Protein AF-A0A7T2S3U9-F1 (afdb_monomer_lite)

pLDDT: mean 82.14, std 13.58, range [36.53, 95.56]

Sequence (201 aa):
MISNLTKARVLRSVIAGCTLAQAGRAEKLSTERARTALNRICELLHLPNDLAAIHAEPDLYLESLVHFEGLPQFELRTPLVAKLKQVLGLRSSRQLTPAMLAQVSASQLINQGVSIIALTDLQEWLLKHDLSLRHSPPITDIDFREARKAIALLDAFDFDTESLEWQMNHLARKRSQARERPAAAASVVASVSAINTAAAP

Foldseek 3Di:
DDALVLLLQLLVCLLVVDDLCRSQVVSVHHSVVSLVSLVVNCVVLVHDSDSVRCNVCVVSSVVSSVVVVVQLLSRDDPVLLVLCCVLVVNPDSSPDDLVVQQAAAPVSCVVSPQDPVSQVVNQVSSVVVVGGRDDDDQDDPVSLVVLVVVLVVCVVVVHDCPVVVVVSVVVVVVVVVVVVPPPPVVVVVVVVVVVPPPDDD

Secondary structure (DSSP, 8-state):
---HHHHHHHHHHHHTT--HHHHHHHTT--HHHHHHHHHHHHHHHT----HHHHHHSHHHHHHHHHHHHT-GGGSS-HHHHHHHHHHTT-S-GGG--HHHHTTS-HHHHHHTT--HHHHHHHHHHHHTTT--PPP----SHHHHHHHHHHHHHHHHTT---HHHHHHHHHHHHHHHHHHHTTSHHHHHHHHHHTSTTS---

Radius of gyration: 28.01 Å; chains: 1; bounding box: 51×48×98 Å

Structure (mmCIF, N/CA/C/O backbone):
data_AF-A0A7T2S3U9-F1
#
_entry.id   AF-A0A7T2S3U9-F1
#
loop_
_atom_site.group_PDB
_atom_site.id
_atom_site.type_symbol
_atom_site.label_atom_id
_atom_site.label_alt_id
_atom_site.label_comp_id
_atom_site.label_asym_id
_atom_site.label_entity_id
_atom_site.label_seq_id
_atom_site.pdbx_PDB_ins_code
_atom_site.Cartn_x
_atom_site.Cartn_y
_atom_site.Cartn_z
_atom_site.occupancy
_atom_site.B_iso_or_equiv
_atom_site.auth_seq_id
_atom_site.auth_comp_id
_atom_site.auth_asym_id
_atom_site.auth_atom_id
_atom_site.pdbx_PDB_model_num
ATOM 1 N N . MET A 1 1 ? 4.685 5.285 13.093 1.00 60.78 1 MET A N 1
ATOM 2 C CA . MET A 1 1 ? 3.283 5.582 12.708 1.00 60.78 1 MET A CA 1
ATOM 3 C C . MET A 1 1 ? 2.515 4.272 12.623 1.00 60.78 1 MET A C 1
ATOM 5 O O . MET A 1 1 ? 3.104 3.296 12.192 1.00 60.78 1 MET A O 1
ATOM 9 N N . ILE A 1 2 ? 1.255 4.248 13.062 1.00 69.88 2 ILE A N 1
ATOM 10 C CA . ILE A 1 2 ? 0.396 3.049 13.096 1.00 69.88 2 ILE A CA 1
ATOM 11 C C . ILE A 1 2 ? -0.389 2.961 11.771 1.00 69.88 2 ILE A C 1
ATOM 13 O O . ILE A 1 2 ? -0.822 4.007 11.274 1.00 69.88 2 ILE A O 1
ATOM 17 N N . SER A 1 3 ? -0.541 1.764 11.191 1.00 73.62 3 SER A N 1
ATOM 18 C CA . SER A 1 3 ? -1.264 1.549 9.921 1.00 73.62 3 SER A CA 1
ATOM 19 C C . SER A 1 3 ? -2.761 1.860 10.060 1.00 73.62 3 SER A C 1
ATOM 21 O O . SER A 1 3 ? -3.296 1.840 11.168 1.00 73.62 3 SER A O 1
ATOM 23 N N . ASN A 1 4 ? -3.457 2.160 8.956 1.00 81.12 4 ASN A N 1
ATOM 24 C CA . ASN A 1 4 ? -4.904 2.414 9.008 1.00 81.12 4 ASN A CA 1
ATOM 25 C C . ASN A 1 4 ? -5.690 1.162 9.413 1.00 81.12 4 ASN A C 1
ATOM 27 O O . ASN A 1 4 ? -6.625 1.280 10.196 1.00 81.12 4 ASN A O 1
ATOM 31 N N . LEU A 1 5 ? -5.243 -0.022 8.981 1.00 80.44 5 LEU A N 1
ATOM 32 C CA . LEU A 1 5 ? -5.809 -1.308 9.399 1.00 80.44 5 LEU A CA 1
ATOM 33 C C . LEU A 1 5 ? -5.732 -1.502 10.916 1.00 80.44 5 LEU A C 1
ATOM 35 O O . LEU A 1 5 ? -6.722 -1.858 11.543 1.00 80.44 5 LEU A O 1
ATOM 39 N N . THR A 1 6 ? -4.590 -1.203 11.539 1.00 83.69 6 THR A N 1
ATOM 40 C CA . THR A 1 6 ? -4.475 -1.289 13.000 1.00 83.69 6 THR A CA 1
ATOM 41 C C . THR A 1 6 ? -5.390 -0.274 13.698 1.00 83.69 6 THR A C 1
ATOM 43 O O . THR A 1 6 ? -5.977 -0.598 14.724 1.00 83.69 6 THR A O 1
ATOM 46 N N . LYS A 1 7 ? -5.590 0.932 13.142 1.00 88.75 7 LYS A N 1
ATOM 47 C CA . LYS A 1 7 ? -6.567 1.889 13.702 1.00 88.75 7 LYS A CA 1
ATOM 48 C C . LYS A 1 7 ? -8.009 1.374 13.583 1.00 88.75 7 LYS A C 1
ATOM 50 O O . LYS A 1 7 ? -8.766 1.489 14.541 1.00 88.75 7 LYS A O 1
ATOM 55 N N . ALA A 1 8 ? -8.366 0.776 12.445 1.00 87.12 8 ALA A N 1
ATOM 56 C CA . ALA A 1 8 ? -9.673 0.163 12.217 1.00 87.12 8 ALA A CA 1
ATOM 57 C C . ALA A 1 8 ? -9.939 -1.002 13.190 1.00 87.12 8 ALA A C 1
ATOM 59 O O . ALA A 1 8 ? -11.018 -1.089 13.772 1.00 87.12 8 ALA A O 1
ATOM 60 N N . ARG A 1 9 ? -8.928 -1.840 13.462 1.00 89.19 9 ARG A N 1
ATOM 61 C CA . ARG A 1 9 ? -9.008 -2.917 14.468 1.00 89.19 9 ARG A CA 1
ATOM 62 C C . ARG A 1 9 ? -9.202 -2.400 15.893 1.00 89.19 9 ARG A C 1
ATOM 64 O O . ARG A 1 9 ? -9.986 -2.979 16.647 1.00 89.19 9 ARG A O 1
ATOM 71 N N . VAL A 1 10 ? -8.547 -1.291 16.252 1.00 90.44 10 VAL A N 1
ATOM 72 C CA . VAL A 1 10 ? -8.789 -0.616 17.539 1.00 90.44 10 VAL A CA 1
ATOM 73 C C . VAL A 1 10 ? -10.248 -0.163 17.637 1.00 90.44 10 VAL A C 1
ATOM 75 O O . VAL A 1 10 ? -10.889 -0.460 18.641 1.00 90.44 10 VAL A O 1
ATOM 78 N N . LEU A 1 11 ? -10.798 0.481 16.600 1.00 90.75 11 LEU A N 1
ATOM 79 C CA . LEU A 1 11 ? -12.204 0.904 16.593 1.00 90.75 11 LEU A CA 1
ATOM 80 C C . LEU A 1 11 ? -13.168 -0.292 16.680 1.00 90.75 11 LEU A C 1
ATOM 82 O O . LEU A 1 11 ? -14.062 -0.266 17.518 1.00 90.75 11 LEU A O 1
ATOM 86 N N . ARG A 1 12 ? -12.943 -1.379 15.926 1.00 91.94 12 ARG A N 1
ATOM 87 C CA . ARG A 1 12 ? -13.740 -2.620 16.046 1.00 91.94 12 ARG A CA 1
ATOM 88 C C . ARG A 1 12 ? -13.750 -3.187 17.462 1.00 91.94 12 ARG A C 1
ATOM 90 O O . ARG A 1 12 ? -14.793 -3.606 17.948 1.00 91.94 12 ARG A O 1
ATOM 97 N N . SER A 1 13 ? -12.595 -3.188 18.124 1.00 90.81 13 SER A N 1
ATOM 98 C CA . SER A 1 13 ? -12.485 -3.683 19.499 1.00 90.81 13 SER A CA 1
ATOM 99 C C . SER A 1 13 ? -13.292 -2.813 20.466 1.00 90.81 13 SER A C 1
ATOM 101 O O . SER A 1 13 ? -13.972 -3.337 21.343 1.00 90.81 13 SER A O 1
ATOM 103 N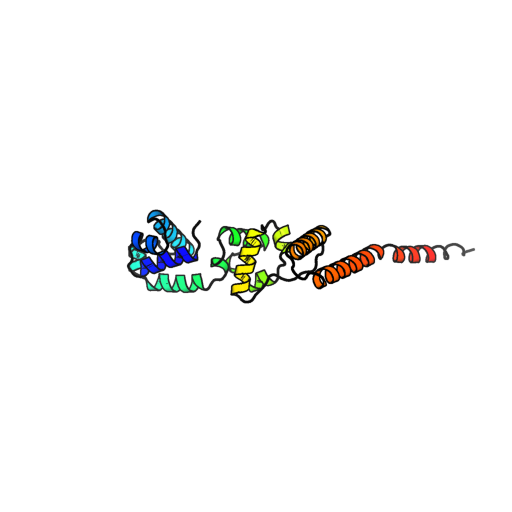 N . VAL A 1 14 ? -13.248 -1.489 20.289 1.00 90.75 14 VAL A N 1
ATOM 104 C CA . VAL A 1 14 ? -14.031 -0.541 21.097 1.00 90.75 14 VAL A CA 1
ATOM 105 C C . VAL A 1 14 ? -15.534 -0.708 20.857 1.00 90.75 14 VAL A C 1
ATOM 107 O O . VAL A 1 14 ? -16.286 -0.739 21.828 1.00 90.75 14 VAL A O 1
ATOM 110 N N . ILE A 1 15 ? -15.963 -0.884 19.602 1.00 90.12 15 ILE A N 1
ATOM 111 C CA . ILE A 1 15 ? -17.359 -1.182 19.236 1.00 90.12 15 ILE A CA 1
ATOM 112 C C . ILE A 1 15 ? -17.836 -2.477 19.907 1.00 90.12 15 ILE A C 1
ATOM 114 O O . ILE A 1 15 ? -18.934 -2.522 20.447 1.00 90.12 15 ILE A O 1
ATOM 118 N N . ALA A 1 16 ? -16.984 -3.505 19.958 1.00 87.88 16 ALA A N 1
ATOM 119 C CA . ALA A 1 16 ? -17.268 -4.771 20.639 1.00 87.88 16 ALA A CA 1
ATOM 120 C C . ALA A 1 16 ? -17.297 -4.670 22.184 1.00 87.88 16 ALA A C 1
ATOM 122 O O . ALA A 1 16 ? -17.334 -5.690 22.869 1.00 87.88 16 ALA A O 1
ATOM 123 N N . GLY A 1 17 ? -17.242 -3.458 22.746 1.00 86.31 17 GLY A N 1
ATOM 124 C CA . GLY A 1 17 ? -17.326 -3.204 24.184 1.00 86.31 17 GLY A CA 1
ATOM 125 C C . GLY A 1 17 ? -15.985 -3.252 24.924 1.00 86.31 17 GLY A C 1
ATOM 126 O O . GLY A 1 17 ? -15.963 -3.150 26.150 1.00 86.31 17 GLY A O 1
ATOM 127 N N . CYS A 1 18 ? -14.850 -3.384 24.225 1.00 88.12 18 CYS A N 1
ATOM 128 C CA . CYS A 1 18 ? -13.544 -3.349 24.885 1.00 88.12 18 CYS A CA 1
ATOM 129 C C . CYS A 1 18 ? -13.164 -1.921 25.299 1.00 88.12 18 CYS A C 1
ATOM 131 O O . CYS A 1 18 ? -13.369 -0.948 24.572 1.00 88.12 18 CYS A O 1
ATOM 133 N N . THR A 1 19 ? -12.486 -1.794 26.438 1.00 90.31 19 THR A N 1
ATOM 134 C CA . THR A 1 19 ? -11.838 -0.533 26.828 1.00 90.31 19 THR A CA 1
ATOM 135 C C . THR A 1 19 ? -10.673 -0.194 25.892 1.00 90.31 19 THR A C 1
ATOM 137 O O . THR A 1 19 ? -10.039 -1.079 25.314 1.00 90.31 19 THR A O 1
ATOM 140 N N . LEU A 1 20 ? -10.293 1.087 25.811 1.00 90.69 20 LEU A N 1
ATOM 141 C CA . LEU A 1 20 ? -9.119 1.531 25.039 1.00 90.69 20 LEU A CA 1
ATOM 142 C C . LEU A 1 20 ? -7.823 0.804 25.432 1.00 90.69 20 LEU A C 1
ATOM 144 O O . LEU A 1 20 ? -6.977 0.541 24.580 1.00 90.69 20 LEU A O 1
ATOM 148 N N . ALA A 1 21 ? -7.664 0.460 26.712 1.00 89.50 21 ALA A N 1
ATOM 149 C CA . ALA A 1 21 ? -6.508 -0.294 27.186 1.00 89.50 21 ALA A CA 1
ATOM 150 C C . ALA A 1 21 ? -6.512 -1.739 26.656 1.00 89.50 21 ALA A C 1
ATOM 152 O O . ALA A 1 21 ? -5.466 -2.242 26.250 1.00 89.50 21 ALA A O 1
ATOM 153 N N . GLN A 1 22 ? -7.674 -2.400 26.627 1.00 89.69 22 GLN A N 1
ATOM 154 C CA . GLN A 1 22 ? -7.821 -3.750 26.070 1.00 89.69 22 GLN A CA 1
ATOM 155 C C . GLN A 1 22 ? -7.628 -3.753 24.550 1.00 89.69 22 GLN A C 1
ATOM 157 O O . GLN A 1 22 ? -6.835 -4.546 24.045 1.00 89.69 22 GLN A O 1
ATOM 162 N N . ALA A 1 23 ? -8.262 -2.813 23.842 1.00 89.50 23 ALA A N 1
ATOM 163 C CA . ALA A 1 23 ? -8.090 -2.631 22.401 1.00 89.50 23 ALA A CA 1
ATOM 164 C C . ALA A 1 23 ? -6.623 -2.336 22.034 1.00 89.50 23 ALA A C 1
ATOM 166 O O . ALA A 1 23 ? -6.088 -2.883 21.074 1.00 89.50 23 ALA A O 1
ATOM 167 N N . GLY A 1 24 ? -5.937 -1.517 22.840 1.00 88.75 24 GLY A N 1
ATOM 168 C CA . GLY A 1 24 ? -4.509 -1.253 22.683 1.00 88.75 24 GLY A CA 1
ATOM 169 C C . GLY A 1 24 ? -3.655 -2.507 22.857 1.00 88.75 24 GLY A C 1
ATOM 170 O O . GLY A 1 24 ? -2.820 -2.795 22.004 1.00 88.75 24 GLY A O 1
ATOM 171 N N . ARG A 1 25 ? -3.891 -3.296 23.914 1.00 89.94 25 ARG A N 1
ATOM 172 C CA . ARG A 1 25 ? -3.148 -4.546 24.154 1.00 89.94 25 ARG A CA 1
ATOM 173 C C . ARG A 1 25 ? -3.309 -5.553 23.017 1.00 89.94 25 ARG A C 1
ATOM 175 O O . ARG A 1 25 ? -2.309 -6.161 22.641 1.00 89.94 25 ARG A O 1
AT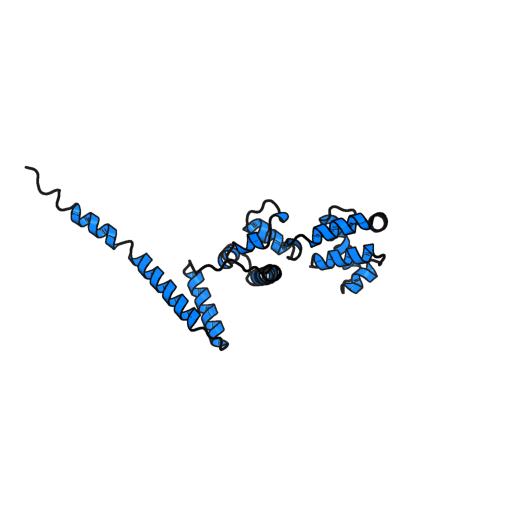OM 182 N N . ALA A 1 26 ? -4.514 -5.695 22.461 1.00 88.00 26 ALA A N 1
ATOM 183 C CA . ALA A 1 26 ? -4.781 -6.597 21.337 1.00 88.00 26 ALA A CA 1
ATOM 184 C C . ALA A 1 26 ? -3.878 -6.294 20.124 1.00 88.00 26 ALA A C 1
ATOM 186 O O . ALA A 1 26 ? -3.361 -7.207 19.487 1.00 88.00 26 ALA A O 1
ATOM 187 N N . GLU A 1 27 ? -3.592 -5.014 19.879 1.00 88.31 27 GLU A N 1
ATOM 188 C CA . GLU A 1 27 ? -2.734 -4.551 18.780 1.00 88.31 27 GLU A CA 1
ATOM 189 C C . GLU A 1 27 ? -1.289 -4.222 19.214 1.00 88.31 27 GLU A C 1
ATOM 191 O O . GLU A 1 27 ? -0.540 -3.592 18.466 1.00 88.31 27 GLU A O 1
ATOM 196 N N . LYS A 1 28 ? -0.861 -4.636 20.419 1.00 89.88 28 LYS A N 1
ATOM 197 C CA . LYS A 1 28 ? 0.475 -4.344 20.990 1.00 89.88 28 LYS A CA 1
ATOM 198 C C . LYS A 1 28 ? 0.790 -2.837 21.081 1.00 89.88 28 LYS A C 1
ATOM 200 O O . LYS A 1 28 ? 1.923 -2.397 20.873 1.00 89.88 28 LYS A O 1
ATOM 205 N N . LEU A 1 29 ? -0.216 -2.030 21.404 1.00 89.44 29 LEU A N 1
ATOM 206 C CA . LEU A 1 29 ? -0.140 -0.579 21.573 1.00 89.44 29 LEU A CA 1
ATOM 207 C C . LEU A 1 29 ? -0.321 -0.176 23.044 1.00 89.44 29 LEU A C 1
ATOM 209 O O . LEU A 1 29 ? -1.047 -0.817 23.802 1.00 89.44 29 LEU A O 1
ATOM 213 N N . SER A 1 30 ? 0.294 0.943 23.439 1.00 91.25 30 SER A N 1
ATOM 214 C CA . SER A 1 30 ? -0.042 1.610 24.702 1.00 91.25 30 SER A CA 1
ATOM 215 C C . SER A 1 30 ? -1.436 2.244 24.632 1.00 91.25 30 SER A C 1
ATOM 217 O O . SER A 1 30 ? -1.920 2.571 23.546 1.00 91.25 30 SER A O 1
ATOM 219 N N . THR A 1 31 ? -2.064 2.482 25.785 1.00 91.06 31 THR A N 1
ATOM 220 C CA . THR A 1 31 ? -3.397 3.105 25.873 1.00 91.06 31 THR A CA 1
ATOM 221 C C . THR A 1 31 ? -3.462 4.457 25.153 1.00 91.06 31 THR A C 1
ATOM 223 O O . THR A 1 31 ? -4.393 4.704 24.392 1.00 91.06 31 THR A O 1
ATOM 226 N N . GLU A 1 32 ? -2.435 5.301 25.296 1.00 90.00 32 GLU A N 1
ATOM 227 C CA . GLU A 1 32 ? -2.349 6.595 24.596 1.00 90.00 32 GLU A CA 1
ATOM 228 C C . GLU A 1 32 ? -2.254 6.443 23.073 1.00 90.00 32 GLU A C 1
ATOM 230 O O . GLU A 1 32 ? -2.867 7.192 22.304 1.00 90.00 32 GLU A O 1
ATOM 235 N N . ARG A 1 33 ? -1.519 5.426 22.606 1.00 88.75 33 ARG A N 1
ATOM 236 C CA . ARG A 1 33 ? -1.440 5.111 21.176 1.00 88.75 33 ARG A CA 1
ATOM 237 C C . ARG A 1 33 ? -2.763 4.580 20.641 1.00 88.75 33 ARG A C 1
ATOM 239 O O . ARG A 1 33 ? -3.121 4.939 19.522 1.00 88.75 33 ARG A O 1
ATOM 246 N N . ALA A 1 34 ? -3.485 3.780 21.422 1.00 90.12 34 ALA A N 1
ATOM 247 C CA . ALA A 1 34 ? -4.818 3.303 21.068 1.00 90.12 34 ALA A CA 1
ATOM 248 C C . ALA A 1 34 ? -5.826 4.460 20.991 1.00 90.12 34 ALA A C 1
ATOM 250 O O . ALA A 1 34 ? -6.546 4.568 20.004 1.00 90.12 34 ALA A O 1
ATOM 251 N N . ARG A 1 35 ? -5.805 5.395 21.952 1.00 91.44 35 ARG A N 1
ATOM 252 C CA . ARG A 1 35 ? -6.617 6.625 21.913 1.00 91.44 35 ARG A CA 1
ATOM 253 C C . ARG A 1 35 ? -6.312 7.467 20.673 1.00 91.44 35 ARG A C 1
ATOM 255 O O . ARG A 1 35 ? -7.216 7.866 19.950 1.00 91.44 35 ARG A O 1
ATOM 262 N N . THR A 1 36 ? -5.031 7.683 20.379 1.00 90.56 36 THR A N 1
ATOM 263 C CA . THR A 1 36 ? -4.611 8.409 19.169 1.00 90.56 36 THR A CA 1
ATOM 264 C C . THR A 1 36 ? -5.063 7.693 17.891 1.00 90.56 36 THR A C 1
ATOM 266 O O . THR A 1 36 ? -5.424 8.341 16.910 1.00 90.56 36 THR A O 1
ATOM 269 N N . ALA A 1 37 ? -5.023 6.357 17.875 1.00 88.44 37 ALA A N 1
ATOM 270 C CA . ALA A 1 37 ? -5.496 5.557 16.753 1.00 88.44 37 ALA A CA 1
ATOM 271 C C . ALA A 1 37 ? -7.011 5.704 16.552 1.00 88.44 37 ALA A C 1
ATOM 273 O O . ALA A 1 37 ? -7.420 5.936 15.415 1.00 88.44 37 ALA A O 1
ATOM 274 N N . LEU A 1 38 ? -7.793 5.649 17.639 1.00 91.88 38 LEU A N 1
ATOM 275 C CA . LEU A 1 38 ? -9.245 5.847 17.642 1.00 91.88 38 LEU A CA 1
ATOM 276 C C . LEU A 1 38 ? -9.622 7.231 17.096 1.00 91.88 38 LEU A C 1
ATOM 278 O O . LEU A 1 38 ? -10.372 7.327 16.131 1.00 91.88 38 LEU A O 1
ATOM 282 N N . ASN A 1 39 ? -9.031 8.298 17.641 1.00 90.50 39 ASN A N 1
ATOM 283 C CA . ASN A 1 39 ? -9.333 9.663 17.202 1.00 90.50 39 ASN A CA 1
ATOM 284 C C . ASN A 1 39 ? -9.075 9.838 15.705 1.00 90.50 39 ASN A C 1
ATOM 286 O O . ASN A 1 39 ? -9.923 10.347 14.981 1.00 90.50 39 ASN A O 1
ATOM 290 N N . ARG A 1 40 ? -7.935 9.336 15.222 1.00 87.94 40 ARG A N 1
ATOM 291 C CA . ARG A 1 40 ? -7.563 9.451 13.809 1.00 87.94 40 ARG A CA 1
ATOM 292 C C . ARG A 1 40 ? -8.460 8.648 12.877 1.00 87.94 40 ARG A C 1
ATOM 294 O O . ARG A 1 40 ? -8.637 9.070 11.741 1.00 87.94 40 ARG A O 1
ATOM 301 N N . ILE A 1 41 ? -8.952 7.473 13.283 1.00 88.00 41 ILE A N 1
ATOM 302 C CA . ILE A 1 41 ? -9.869 6.711 12.423 1.00 88.00 41 ILE A CA 1
ATOM 303 C C . ILE A 1 41 ? -11.259 7.342 12.417 1.00 88.00 41 ILE A C 1
ATOM 305 O O . ILE A 1 41 ? -11.818 7.494 11.341 1.00 88.00 41 ILE A O 1
ATOM 309 N N . CYS A 1 42 ? -11.763 7.825 13.554 1.00 89.31 42 CYS A N 1
ATOM 310 C CA . CYS A 1 42 ? -13.022 8.570 13.596 1.00 89.31 42 CYS A CA 1
ATOM 311 C C . CYS A 1 42 ? -12.955 9.857 12.753 1.00 89.31 42 CYS A C 1
ATOM 313 O O . CYS A 1 42 ? -13.853 10.106 11.957 1.00 89.31 42 CYS A O 1
ATOM 315 N N . GLU A 1 43 ? -11.852 10.612 12.818 1.00 87.88 43 GLU A N 1
ATOM 316 C CA . GLU A 1 43 ? -11.610 11.767 11.937 1.00 87.88 43 GLU A CA 1
ATOM 317 C C . GLU A 1 43 ? -11.638 11.384 10.448 1.00 87.88 43 GLU A C 1
ATOM 319 O O . GLU A 1 43 ? -12.235 12.091 9.638 1.00 87.88 43 GLU A O 1
ATOM 324 N N . LEU A 1 44 ? -11.015 10.257 10.082 1.00 83.25 44 LEU A N 1
ATOM 325 C CA . LEU A 1 44 ? -10.998 9.754 8.703 1.00 83.25 44 LEU A CA 1
ATOM 326 C C . LEU A 1 44 ? -12.377 9.297 8.215 1.00 83.25 44 LEU A C 1
ATOM 328 O O . LEU A 1 44 ? -12.670 9.428 7.027 1.00 83.25 44 LEU A O 1
ATOM 332 N N . LEU A 1 45 ? -13.196 8.752 9.114 1.00 85.44 45 LEU A N 1
ATOM 333 C CA . LEU A 1 45 ? -14.573 8.342 8.841 1.00 85.44 45 LEU A CA 1
ATOM 334 C C . LEU A 1 45 ? -15.559 9.520 8.905 1.00 85.44 45 LEU A C 1
ATOM 336 O O . LEU A 1 45 ? -16.719 9.345 8.555 1.00 85.44 45 LEU A O 1
ATOM 340 N N . HIS A 1 46 ? -15.103 10.711 9.311 1.00 86.06 46 HIS A N 1
ATOM 341 C CA . HIS A 1 46 ? -15.945 11.874 9.608 1.00 86.06 46 HIS A CA 1
ATOM 342 C C . HIS A 1 46 ? -17.007 11.599 10.686 1.00 86.06 46 HIS A C 1
ATOM 344 O O . HIS A 1 46 ? -18.124 12.107 10.612 1.00 86.06 46 HIS A O 1
ATOM 350 N N . LEU A 1 47 ? -16.639 10.816 11.703 1.00 90.00 47 LEU A N 1
ATOM 351 C CA . LEU A 1 47 ? -17.504 10.422 12.813 1.00 90.00 47 LEU A CA 1
ATOM 352 C C . LEU A 1 47 ? -17.005 10.975 14.156 1.00 90.00 47 LEU A C 1
ATOM 354 O O . LEU A 1 47 ? -15.804 11.224 14.314 1.00 90.00 47 LEU A O 1
ATOM 358 N N . PRO A 1 48 ? -17.893 11.131 15.156 1.00 89.19 48 PRO A N 1
ATOM 359 C CA . PRO A 1 48 ? -17.493 11.468 16.518 1.00 89.19 48 PRO A CA 1
ATOM 360 C C . PRO A 1 48 ? -16.508 10.439 17.092 1.00 89.19 48 PRO A C 1
ATOM 362 O O . PRO A 1 48 ? -16.615 9.238 16.838 1.00 89.19 48 PRO A O 1
ATOM 365 N N . ASN A 1 49 ? -15.544 10.901 17.888 1.00 87.88 49 ASN A N 1
ATOM 366 C CA . ASN A 1 49 ? -14.542 10.051 18.547 1.00 87.88 49 ASN A CA 1
ATOM 367 C C . ASN A 1 49 ? -14.869 9.747 20.022 1.00 87.88 49 ASN A C 1
ATOM 369 O O . ASN A 1 49 ? -14.041 9.174 20.731 1.00 87.88 49 ASN A O 1
ATOM 373 N N . ASP A 1 50 ? -16.066 10.125 20.474 1.00 87.81 50 ASP A N 1
ATOM 374 C CA . ASP A 1 50 ? -16.540 9.885 21.832 1.00 87.81 50 ASP A CA 1
ATOM 375 C C . ASP A 1 50 ? -16.982 8.424 22.018 1.00 87.81 50 ASP A C 1
ATOM 377 O O . ASP A 1 50 ? -17.671 7.855 21.171 1.00 87.81 50 ASP A O 1
ATOM 381 N N . LEU A 1 51 ? -16.586 7.810 23.137 1.00 85.31 51 LEU A N 1
ATOM 382 C CA . LEU A 1 51 ? -16.899 6.406 23.422 1.00 85.31 51 LEU A CA 1
ATOM 383 C C . LEU A 1 51 ? -18.402 6.168 23.609 1.00 85.31 51 LEU A C 1
ATOM 385 O O . LEU A 1 51 ? -18.901 5.137 23.168 1.00 85.31 51 LEU A O 1
ATOM 389 N N . ALA A 1 52 ? -19.124 7.112 24.218 1.00 85.19 52 ALA A N 1
ATOM 390 C CA . ALA A 1 52 ? -20.568 7.012 24.380 1.00 85.19 52 ALA A CA 1
ATOM 391 C C . ALA A 1 52 ? -21.278 7.092 23.024 1.00 85.19 52 ALA A C 1
ATOM 393 O O . ALA A 1 52 ? -22.214 6.334 22.795 1.00 85.19 52 ALA A O 1
ATOM 394 N N . ALA A 1 53 ? -20.800 7.935 22.103 1.00 85.19 53 ALA A N 1
ATOM 395 C CA . ALA A 1 53 ? -21.332 7.994 20.739 1.00 85.19 53 ALA A CA 1
ATOM 396 C C . ALA A 1 53 ? -21.084 6.688 19.961 1.00 85.19 53 ALA A C 1
ATOM 398 O O . ALA A 1 53 ? -21.995 6.168 19.321 1.00 85.19 53 ALA A O 1
ATOM 399 N N . ILE A 1 54 ? -19.880 6.114 20.076 1.00 87.25 54 ILE A N 1
ATOM 400 C CA . ILE A 1 54 ? -19.529 4.832 19.439 1.00 87.25 54 ILE A CA 1
ATOM 401 C C . ILE A 1 54 ? -20.405 3.686 19.966 1.00 87.25 54 ILE A C 1
ATOM 403 O O . ILE A 1 54 ? -20.801 2.810 19.201 1.00 87.25 54 ILE A O 1
ATOM 407 N N . HIS A 1 55 ? -20.699 3.672 21.269 1.00 85.44 55 HIS A N 1
ATOM 408 C CA . HIS A 1 55 ? -21.538 2.642 21.889 1.00 85.44 55 HIS A CA 1
ATOM 409 C C . HIS A 1 55 ? -23.037 2.869 21.687 1.00 85.44 55 HIS A C 1
ATOM 411 O O . HIS A 1 55 ? -23.793 1.903 21.752 1.00 85.44 55 HIS A O 1
ATOM 417 N N . ALA A 1 56 ? -23.468 4.107 21.436 1.00 88.19 56 ALA A N 1
ATOM 418 C CA . ALA A 1 56 ? -24.861 4.427 21.143 1.00 88.19 56 ALA A CA 1
ATOM 419 C C . ALA A 1 56 ? -25.285 3.956 19.744 1.00 88.19 56 ALA A C 1
ATOM 421 O O . ALA A 1 56 ? -26.389 3.440 19.590 1.00 88.19 56 ALA A O 1
ATOM 422 N N . GLU A 1 57 ? -24.413 4.096 18.741 1.00 88.69 57 GLU A N 1
ATOM 423 C CA . GLU A 1 57 ? -24.713 3.741 17.344 1.00 88.69 57 GLU A CA 1
ATOM 424 C C . GLU A 1 57 ? -23.613 2.863 16.714 1.00 88.69 57 GLU A C 1
ATOM 426 O O . GLU A 1 57 ? -22.984 3.259 15.732 1.00 88.69 57 GLU A O 1
ATOM 431 N N . PRO A 1 58 ? -23.350 1.652 17.240 1.00 88.31 58 PRO A N 1
ATOM 432 C CA . PRO A 1 58 ? -22.240 0.811 16.783 1.00 88.31 58 PRO A CA 1
ATOM 433 C C . PRO A 1 58 ? -22.337 0.423 15.298 1.00 88.31 58 PRO A C 1
ATOM 435 O O . PRO A 1 58 ? -21.311 0.347 14.616 1.00 88.31 58 PRO A O 1
ATOM 438 N N . ASP A 1 59 ? -23.552 0.229 14.780 1.00 88.25 59 ASP A N 1
ATOM 439 C CA . ASP A 1 59 ? -23.796 -0.190 13.395 1.00 88.25 59 ASP A CA 1
ATOM 440 C C . ASP A 1 59 ? -23.317 0.856 12.381 1.00 88.25 59 ASP A C 1
ATOM 442 O O . ASP A 1 59 ? -22.669 0.510 11.394 1.00 88.25 59 ASP A O 1
ATOM 446 N N . LEU A 1 60 ? -23.516 2.145 12.668 1.00 89.81 60 LEU A N 1
ATOM 447 C CA . LEU A 1 60 ? -23.077 3.244 11.806 1.00 89.81 60 LEU A CA 1
ATOM 448 C C . LEU A 1 60 ? -21.547 3.282 11.657 1.00 89.81 60 LEU A C 1
ATOM 450 O O . LEU A 1 60 ? -21.013 3.515 10.565 1.00 89.81 60 LEU A O 1
ATOM 454 N N . TYR A 1 61 ? -20.820 2.999 12.741 1.00 89.31 61 TYR A N 1
ATOM 455 C CA . TYR A 1 61 ? -19.363 2.885 12.703 1.00 89.31 61 TYR A CA 1
ATOM 456 C C . TYR A 1 61 ? -18.916 1.616 11.971 1.00 89.31 61 TYR A C 1
ATOM 458 O O . TYR A 1 61 ? -17.913 1.661 11.256 1.00 89.31 61 TYR A O 1
ATOM 466 N N . LEU A 1 62 ? -19.638 0.500 12.115 1.00 88.00 62 LEU A N 1
ATOM 467 C CA . LEU A 1 62 ? -19.336 -0.747 11.408 1.00 88.00 62 LEU A CA 1
ATOM 468 C C . LEU A 1 62 ? -19.555 -0.617 9.900 1.00 88.00 62 LEU A C 1
ATOM 470 O O . LEU A 1 62 ? -18.663 -0.988 9.142 1.00 88.00 62 LEU A O 1
ATOM 474 N N . GLU A 1 63 ? -20.674 -0.048 9.454 1.00 87.88 63 GLU A N 1
ATOM 475 C CA . GLU A 1 63 ? -20.939 0.211 8.034 1.00 87.88 63 GLU A CA 1
ATOM 476 C C . GLU A 1 63 ? -19.879 1.139 7.435 1.00 87.88 63 GLU A C 1
ATOM 478 O O . GLU A 1 63 ? -19.300 0.848 6.383 1.00 87.88 63 GLU A O 1
ATOM 483 N N . SER A 1 64 ? -19.549 2.217 8.154 1.00 85.56 64 SER A N 1
ATOM 484 C CA . SER A 1 64 ? -18.493 3.146 7.751 1.00 85.56 64 SER A CA 1
ATOM 485 C C . SER A 1 64 ? -17.132 2.454 7.671 1.00 85.56 64 SER A C 1
ATOM 487 O O . SER A 1 64 ? -16.371 2.703 6.737 1.00 85.56 64 SER A O 1
ATOM 489 N N . LEU A 1 65 ? -16.828 1.548 8.607 1.00 85.56 65 LEU A N 1
ATOM 490 C CA . LEU A 1 65 ? -15.607 0.745 8.593 1.00 85.56 65 LEU A CA 1
ATOM 491 C C . LEU A 1 65 ? -15.570 -0.254 7.439 1.00 85.56 65 LEU A C 1
ATOM 493 O O . LEU A 1 65 ? -14.522 -0.401 6.821 1.00 85.56 65 LEU A O 1
ATOM 497 N N . VAL A 1 66 ? -16.677 -0.929 7.127 1.00 85.25 66 VAL A N 1
ATOM 498 C CA . VAL A 1 66 ? -16.758 -1.860 5.990 1.00 85.25 66 VAL A CA 1
ATOM 499 C C . VAL A 1 66 ? -16.519 -1.110 4.683 1.00 85.25 66 VAL A C 1
ATOM 501 O O . VAL A 1 66 ? -15.701 -1.536 3.867 1.00 85.25 66 VAL A O 1
ATOM 504 N N . HIS A 1 67 ? -17.155 0.051 4.509 1.00 80.69 67 HIS A N 1
ATOM 505 C CA . HIS A 1 67 ? -16.903 0.909 3.355 1.00 80.69 67 HIS A CA 1
ATOM 506 C C . HIS A 1 67 ? -15.446 1.396 3.309 1.00 80.69 67 HIS A C 1
ATOM 508 O O . HIS A 1 67 ? -14.823 1.418 2.249 1.00 80.69 67 HIS A O 1
ATOM 514 N N . PHE A 1 68 ? -14.881 1.759 4.461 1.00 78.31 68 PHE A N 1
ATOM 515 C CA . PHE A 1 68 ? -13.508 2.241 4.586 1.00 78.31 68 PHE A CA 1
ATOM 516 C C . PHE A 1 68 ? -12.456 1.163 4.298 1.00 78.31 68 PHE A C 1
ATOM 518 O O . PHE A 1 68 ? -11.446 1.450 3.661 1.00 78.31 68 PHE A O 1
ATOM 525 N N . GLU A 1 69 ? -12.678 -0.071 4.742 1.00 79.00 69 GLU A N 1
ATOM 526 C CA . GLU A 1 69 ? -11.778 -1.201 4.496 1.00 79.00 69 GLU A CA 1
ATOM 527 C C . GLU A 1 69 ? -11.881 -1.741 3.071 1.00 79.00 69 GLU A C 1
ATOM 529 O O . GLU A 1 69 ? -10.899 -2.263 2.553 1.00 79.00 69 GLU A O 1
ATOM 534 N N . GLY A 1 70 ? -13.024 -1.554 2.406 1.00 72.31 70 GLY A N 1
ATOM 535 C CA . GLY A 1 70 ? -13.183 -1.873 0.987 1.00 72.31 70 GLY A CA 1
ATOM 536 C C . GLY A 1 70 ? -12.435 -0.927 0.040 1.00 72.31 70 GLY A C 1
ATOM 537 O O . GLY A 1 70 ? -12.416 -1.163 -1.166 1.00 72.31 70 GLY A O 1
ATOM 538 N N . LEU A 1 71 ? -11.834 0.154 0.551 1.00 75.00 71 LEU A N 1
ATOM 539 C CA . LEU A 1 71 ? -11.126 1.153 -0.244 1.00 75.00 71 LEU A CA 1
ATOM 540 C C . LEU A 1 71 ? -9.611 0.837 -0.313 1.00 75.00 71 LEU A C 1
ATOM 542 O O . LEU A 1 71 ? -8.898 1.031 0.679 1.00 75.00 71 LEU A O 1
ATOM 546 N N . PRO A 1 72 ? -9.078 0.431 -1.486 1.00 71.94 72 PRO A N 1
ATOM 547 C CA . PRO A 1 72 ? -7.722 -0.118 -1.612 1.00 71.94 72 PRO A CA 1
ATOM 548 C C . PRO A 1 72 ? -6.602 0.813 -1.130 1.00 71.94 72 PRO A C 1
ATOM 550 O O . PRO A 1 72 ? -5.579 0.369 -0.613 1.00 71.94 72 PRO A O 1
ATOM 553 N N . GLN A 1 73 ? -6.774 2.130 -1.273 1.00 72.50 73 GLN A N 1
ATOM 554 C CA . GLN A 1 73 ? -5.765 3.121 -0.898 1.00 72.50 73 GLN A CA 1
ATOM 555 C C . GLN A 1 73 ? -5.453 3.155 0.605 1.00 72.50 73 GLN A C 1
ATOM 557 O O . GLN A 1 73 ? -4.433 3.720 0.996 1.00 72.50 73 GLN A O 1
ATOM 562 N N . PHE A 1 74 ? -6.308 2.593 1.464 1.00 72.62 74 PHE A N 1
ATOM 563 C CA . PHE A 1 74 ? -6.076 2.595 2.911 1.00 72.62 74 PHE A CA 1
ATOM 564 C C . PHE A 1 74 ? -5.192 1.449 3.396 1.00 72.62 74 PHE A C 1
ATOM 566 O O . PHE A 1 74 ? -4.676 1.532 4.516 1.00 72.62 74 PHE A O 1
ATOM 573 N N . GLU A 1 75 ? -4.951 0.444 2.553 1.00 75.69 75 GLU A N 1
ATOM 574 C CA . GLU A 1 75 ? -3.914 -0.568 2.771 1.00 75.69 75 GLU A CA 1
ATOM 575 C C . GLU A 1 75 ? -2.510 0.058 2.731 1.00 75.69 75 GLU A C 1
ATOM 577 O O . GLU A 1 75 ? -1.593 -0.391 3.422 1.00 75.69 75 GLU A O 1
ATOM 582 N N . LEU A 1 76 ? -2.351 1.150 1.976 1.00 79.56 76 LEU A N 1
ATOM 583 C CA . LEU A 1 76 ? -1.113 1.911 1.889 1.00 79.56 76 LEU A CA 1
ATOM 584 C C . LEU A 1 76 ? -0.946 2.884 3.066 1.00 79.56 76 LEU A C 1
ATOM 586 O O . LEU A 1 76 ? -1.892 3.415 3.657 1.00 79.56 76 LEU A O 1
ATOM 590 N N . ARG A 1 77 ? 0.314 3.190 3.392 1.00 78.44 77 ARG A N 1
ATOM 591 C CA . ARG A 1 77 ? 0.649 4.174 4.433 1.00 78.44 77 ARG A CA 1
ATOM 592 C C . ARG A 1 77 ? 0.217 5.578 3.986 1.00 78.44 77 ARG A C 1
ATOM 594 O O . ARG A 1 77 ? 0.526 5.994 2.874 1.00 78.44 77 ARG A O 1
ATOM 601 N N . THR A 1 78 ? -0.389 6.366 4.879 1.00 80.44 78 THR A N 1
ATOM 602 C CA . THR A 1 78 ? -0.884 7.728 4.572 1.00 80.44 78 THR A CA 1
ATOM 603 C C . THR A 1 78 ? 0.130 8.640 3.856 1.00 80.44 78 THR A C 1
ATOM 605 O O . THR A 1 78 ? -0.265 9.291 2.890 1.00 80.44 78 THR A O 1
ATOM 608 N N . PRO A 1 79 ? 1.425 8.694 4.243 1.00 83.56 79 PRO A N 1
ATOM 609 C CA . PRO A 1 79 ? 2.400 9.532 3.540 1.00 83.56 79 PRO A CA 1
ATOM 610 C C . PRO A 1 79 ? 2.646 9.081 2.097 1.00 83.56 79 PRO A C 1
ATOM 612 O O . PRO A 1 79 ? 2.820 9.915 1.213 1.00 83.56 79 PRO A O 1
ATOM 615 N N . LEU A 1 80 ? 2.619 7.768 1.852 1.00 85.06 80 LEU A N 1
ATOM 616 C CA . LEU A 1 80 ? 2.780 7.196 0.518 1.00 85.06 80 LEU A CA 1
ATOM 617 C C . LEU A 1 80 ? 1.574 7.534 -0.362 1.00 85.06 80 LEU A C 1
ATOM 619 O O . LEU A 1 80 ? 1.750 7.994 -1.483 1.00 85.06 80 LEU A O 1
ATOM 623 N N . VAL A 1 81 ? 0.359 7.425 0.177 1.00 86.81 81 VAL A N 1
ATOM 624 C CA . VAL A 1 81 ? -0.873 7.847 -0.512 1.00 86.81 81 VAL A CA 1
ATOM 625 C C . VAL A 1 81 ? -0.839 9.337 -0.858 1.00 86.81 81 VAL A C 1
ATOM 627 O O . VAL A 1 81 ? -1.191 9.720 -1.971 1.00 86.81 81 VAL A O 1
ATOM 630 N N . ALA A 1 82 ? -0.394 10.190 0.070 1.00 86.12 82 ALA A N 1
ATOM 631 C CA . ALA A 1 82 ? -0.269 11.627 -0.170 1.00 86.12 82 ALA A CA 1
ATOM 632 C C . ALA A 1 82 ? 0.764 11.936 -1.266 1.00 86.12 82 ALA A C 1
ATOM 634 O O . ALA A 1 82 ? 0.490 12.731 -2.167 1.00 86.12 82 ALA A O 1
ATOM 635 N N . LYS A 1 83 ? 1.920 11.260 -1.232 1.00 88.81 83 LYS A N 1
ATOM 636 C CA . LYS A 1 83 ? 2.951 11.376 -2.267 1.00 88.81 83 LYS A CA 1
ATOM 637 C C . LYS A 1 83 ? 2.423 10.921 -3.627 1.00 88.81 83 LYS A C 1
ATOM 639 O O . LYS A 1 83 ? 2.592 11.646 -4.598 1.00 88.81 83 LYS A O 1
ATOM 644 N N . LEU A 1 84 ? 1.737 9.781 -3.701 1.00 89.31 84 LEU A N 1
ATOM 645 C CA . LEU A 1 84 ? 1.148 9.268 -4.943 1.00 89.31 84 LEU A CA 1
ATOM 646 C C . LEU A 1 84 ? 0.065 10.189 -5.492 1.00 89.31 84 LEU A C 1
ATOM 648 O O . LEU A 1 84 ? 0.045 10.446 -6.689 1.00 89.31 84 LEU A O 1
ATOM 652 N N . LYS A 1 85 ? -0.785 10.752 -4.628 1.00 90.75 85 LYS A N 1
ATOM 653 C CA . LYS A 1 85 ? -1.768 11.766 -5.024 1.00 90.75 85 LYS A CA 1
ATOM 654 C C . LYS A 1 85 ? -1.087 12.945 -5.727 1.00 90.75 85 LYS A C 1
ATOM 656 O O . LYS A 1 85 ? -1.541 13.357 -6.788 1.00 90.75 85 LYS A O 1
ATOM 661 N N . GLN A 1 86 ? -0.006 13.469 -5.147 1.00 89.56 86 GLN A N 1
ATOM 662 C CA . GLN A 1 86 ? 0.756 14.578 -5.726 1.00 89.56 86 GLN A CA 1
ATOM 663 C C . GLN A 1 86 ? 1.415 14.179 -7.052 1.00 89.56 86 GLN A C 1
ATOM 665 O O . GLN A 1 86 ? 1.302 14.895 -8.040 1.00 89.56 86 GLN A O 1
ATOM 670 N N . VAL A 1 87 ? 2.095 13.034 -7.061 1.00 89.31 87 VAL A N 1
ATOM 671 C CA . VAL A 1 87 ? 2.884 12.533 -8.191 1.00 89.31 87 VAL A CA 1
ATOM 672 C C . VAL A 1 87 ? 2.009 12.205 -9.406 1.00 89.31 87 VAL A C 1
ATOM 674 O O . VAL A 1 87 ? 2.378 12.512 -10.535 1.00 89.31 87 VAL A O 1
ATOM 677 N N . LEU A 1 88 ? 0.828 11.637 -9.169 1.00 88.06 88 LEU A N 1
ATOM 678 C CA . LEU A 1 88 ? -0.126 11.247 -10.207 1.00 88.06 88 LEU A CA 1
ATOM 679 C C . LEU A 1 88 ? -1.149 12.352 -10.526 1.00 88.06 88 LEU A C 1
ATOM 681 O O . LEU A 1 88 ? -2.055 12.133 -11.325 1.00 88.06 88 LEU A O 1
ATOM 685 N N . GLY A 1 89 ? -1.038 13.531 -9.900 1.00 88.62 89 GLY A N 1
ATOM 686 C CA . GLY A 1 89 ? -1.932 14.666 -10.153 1.00 88.62 89 GLY A CA 1
ATOM 687 C C . GLY A 1 89 ? -3.398 14.412 -9.777 1.00 88.62 89 GLY A C 1
ATOM 688 O O . GLY A 1 89 ? -4.304 14.975 -10.393 1.00 88.62 89 GLY A O 1
ATOM 689 N N . LEU A 1 90 ? -3.657 13.557 -8.784 1.00 88.50 90 LEU A N 1
ATOM 690 C CA . LEU A 1 90 ? -5.016 13.168 -8.409 1.00 88.50 90 LEU A CA 1
ATOM 691 C C . LEU A 1 90 ? -5.710 14.277 -7.616 1.00 88.50 90 LEU A C 1
ATOM 693 O O . LEU A 1 90 ? -5.161 14.836 -6.660 1.00 88.50 90 LEU A O 1
ATOM 697 N N . ARG A 1 91 ? -6.981 14.533 -7.938 1.00 85.44 91 ARG A N 1
ATOM 698 C CA . ARG A 1 91 ? -7.815 15.492 -7.191 1.00 85.44 91 ARG A CA 1
ATOM 699 C C . ARG A 1 91 ? -8.130 14.963 -5.792 1.00 85.44 91 ARG A C 1
ATOM 701 O O . ARG A 1 91 ? -8.152 15.719 -4.821 1.00 85.44 91 ARG A O 1
ATOM 708 N N . SER A 1 92 ? -8.303 13.647 -5.672 1.00 82.75 92 SER A N 1
ATOM 709 C CA . SER A 1 92 ? -8.622 12.967 -4.416 1.00 82.75 92 SER A CA 1
ATOM 710 C C . SER A 1 92 ? -7.855 11.657 -4.276 1.00 82.75 92 SER A C 1
ATOM 712 O O . SER A 1 92 ? -7.667 10.936 -5.250 1.00 82.75 92 SER A O 1
ATOM 714 N N . SER A 1 93 ? -7.478 11.306 -3.045 1.00 81.88 93 SER A N 1
ATOM 715 C CA . SER A 1 93 ? -6.880 10.002 -2.726 1.00 81.88 93 SER A CA 1
ATOM 716 C C . SER A 1 93 ? -7.824 8.830 -3.001 1.00 81.88 93 SER A C 1
ATOM 718 O O . SER A 1 93 ? -7.352 7.715 -3.161 1.00 81.88 93 SER A O 1
ATOM 720 N N . ARG A 1 94 ? -9.139 9.073 -3.111 1.00 78.25 94 ARG A N 1
ATOM 721 C CA . ARG A 1 94 ? -10.121 8.051 -3.520 1.00 78.25 94 ARG A CA 1
ATOM 722 C C . ARG A 1 94 ? -9.971 7.618 -4.980 1.00 78.25 94 ARG A C 1
ATOM 724 O O . ARG A 1 94 ? -10.488 6.579 -5.357 1.00 78.25 94 ARG A O 1
ATOM 731 N N . GLN A 1 95 ? -9.286 8.416 -5.801 1.00 82.25 95 GLN A N 1
ATOM 732 C CA . GLN A 1 95 ? -8.994 8.069 -7.194 1.00 82.25 95 GLN A CA 1
ATOM 733 C C . GLN A 1 95 ? -7.815 7.094 -7.309 1.00 82.25 95 GLN A C 1
ATOM 735 O O . GLN A 1 95 ? -7.588 6.542 -8.380 1.00 82.25 95 GLN A O 1
ATOM 740 N N . LEU A 1 96 ? -7.058 6.883 -6.225 1.00 86.94 96 LEU A N 1
ATOM 741 C CA . LEU A 1 96 ? -5.937 5.955 -6.210 1.00 86.94 96 LEU A CA 1
ATOM 742 C C . LEU A 1 96 ? -6.466 4.520 -6.138 1.00 86.94 96 LEU A C 1
ATOM 744 O O . LEU A 1 96 ? -6.822 4.039 -5.066 1.00 86.94 96 LEU A O 1
ATOM 748 N N . THR A 1 97 ? -6.490 3.838 -7.279 1.00 87.31 97 THR A N 1
ATOM 749 C CA . THR A 1 97 ? -6.861 2.422 -7.375 1.00 87.31 97 THR A CA 1
ATOM 750 C C . THR A 1 97 ? -5.672 1.573 -7.837 1.00 87.31 97 THR A C 1
ATOM 752 O O . THR A 1 97 ? -4.800 2.090 -8.549 1.00 87.31 97 THR A O 1
ATOM 755 N N . PRO A 1 98 ? -5.628 0.272 -7.484 1.00 88.44 98 PRO A N 1
ATOM 756 C CA . PRO A 1 98 ? -4.607 -0.653 -7.976 1.00 88.44 98 PRO A CA 1
ATOM 757 C C . PRO A 1 98 ? -4.532 -0.662 -9.508 1.00 88.44 98 PRO A C 1
ATOM 759 O O . PRO A 1 98 ? -3.458 -0.505 -10.080 1.00 88.44 98 PRO A O 1
ATOM 762 N N . ALA A 1 99 ? -5.687 -0.722 -10.179 1.00 88.31 99 ALA A N 1
ATOM 763 C CA . ALA A 1 99 ? -5.780 -0.736 -11.639 1.00 88.31 99 ALA A CA 1
ATOM 764 C C . ALA A 1 99 ? -5.223 0.533 -12.305 1.00 88.31 99 ALA A C 1
ATOM 766 O O . ALA A 1 99 ? -4.651 0.463 -13.391 1.00 88.31 99 ALA A O 1
ATOM 767 N N . MET A 1 100 ? -5.372 1.699 -11.669 1.00 89.19 100 MET A N 1
ATOM 768 C CA . MET A 1 100 ? -4.784 2.942 -12.169 1.00 89.19 100 MET A CA 1
ATOM 769 C C . MET A 1 100 ? -3.261 2.938 -11.982 1.00 89.19 100 MET A C 1
ATOM 771 O O . MET A 1 100 ? -2.530 3.305 -12.900 1.00 89.19 100 MET A O 1
ATOM 775 N N . LEU A 1 101 ? -2.766 2.502 -10.818 1.00 90.62 101 LEU A N 1
ATOM 776 C CA . LEU A 1 101 ? -1.326 2.455 -10.556 1.00 90.62 101 LEU A CA 1
ATOM 777 C C . LEU A 1 101 ? -0.609 1.411 -11.432 1.00 90.62 101 LEU A C 1
ATOM 779 O O . LEU A 1 101 ? 0.509 1.662 -11.871 1.00 90.62 101 LEU A O 1
ATOM 783 N N . ALA A 1 102 ? -1.269 0.299 -11.765 1.00 91.44 102 ALA A N 1
ATOM 784 C CA . ALA A 1 102 ? -0.751 -0.735 -12.665 1.00 91.44 102 ALA A CA 1
ATOM 785 C C . ALA A 1 102 ? -0.437 -0.223 -14.087 1.00 91.44 102 ALA A C 1
ATOM 787 O O . ALA A 1 102 ? 0.300 -0.862 -14.831 1.00 91.44 102 ALA A O 1
ATOM 788 N N . GLN A 1 103 ? -0.952 0.949 -14.479 1.00 90.38 103 GLN A N 1
ATOM 789 C CA . GLN A 1 103 ? -0.653 1.575 -15.774 1.00 90.38 103 GLN A CA 1
ATOM 790 C C . GLN A 1 103 ? 0.662 2.373 -15.772 1.00 90.38 103 GLN A C 1
ATOM 792 O O . GLN A 1 103 ? 1.157 2.751 -16.840 1.00 90.38 103 GLN A O 1
ATOM 797 N N . VAL A 1 104 ? 1.228 2.623 -14.590 1.00 90.50 104 VAL A N 1
ATOM 798 C CA . VAL A 1 104 ? 2.441 3.417 -14.373 1.00 90.50 104 VAL A CA 1
ATOM 799 C C . VAL A 1 104 ? 3.641 2.482 -14.234 1.00 90.50 104 VAL A C 1
ATOM 801 O O . VAL A 1 104 ? 3.545 1.422 -13.614 1.00 90.50 104 VAL A O 1
ATOM 804 N N . SER A 1 105 ? 4.784 2.854 -14.814 1.00 88.88 105 SER A N 1
ATOM 805 C CA . SER A 1 105 ? 6.015 2.072 -14.668 1.00 88.88 105 SER A CA 1
ATOM 806 C C . SER A 1 105 ? 6.783 2.435 -13.395 1.00 88.88 105 SER A C 1
ATOM 808 O O . SER A 1 105 ? 6.711 3.555 -12.882 1.00 88.88 105 SER A O 1
ATOM 810 N N . ALA A 1 106 ? 7.605 1.501 -12.912 1.00 88.00 106 ALA A N 1
ATOM 811 C CA . ALA A 1 106 ? 8.491 1.748 -11.777 1.00 88.00 106 ALA A CA 1
ATOM 812 C C . ALA A 1 106 ? 9.453 2.928 -12.026 1.00 88.00 106 ALA A C 1
ATOM 814 O O . ALA A 1 106 ? 9.661 3.761 -11.144 1.00 88.00 106 ALA A O 1
ATOM 815 N N . SER A 1 107 ? 9.989 3.045 -13.246 1.00 83.19 107 SER A N 1
ATOM 816 C CA . SER A 1 107 ? 10.888 4.140 -13.629 1.00 83.19 107 SER A CA 1
ATOM 817 C C . SER A 1 107 ? 10.209 5.509 -13.554 1.00 83.19 107 SER A C 1
ATOM 819 O O . SER A 1 107 ? 10.817 6.464 -13.077 1.00 83.19 107 SER A O 1
ATOM 821 N N . GLN A 1 108 ? 8.936 5.614 -13.954 1.00 87.19 108 GLN A N 1
ATOM 822 C CA . GLN A 1 108 ? 8.170 6.858 -13.842 1.00 87.19 108 GLN A CA 1
ATOM 823 C C . GLN A 1 108 ? 8.036 7.304 -12.382 1.00 87.19 108 GLN A C 1
ATOM 825 O O . GLN A 1 108 ? 8.315 8.460 -12.069 1.00 87.19 108 GLN A O 1
ATOM 830 N N . LEU A 1 109 ? 7.692 6.378 -11.482 1.00 89.19 109 LEU A N 1
ATOM 831 C CA . LEU A 1 109 ? 7.559 6.669 -10.053 1.00 89.19 109 LEU A CA 1
ATOM 832 C C . LEU A 1 109 ? 8.897 7.090 -9.426 1.00 89.19 109 LEU A C 1
ATOM 834 O O . LEU A 1 109 ? 8.945 8.076 -8.686 1.00 89.19 109 LEU A O 1
ATOM 838 N N . ILE A 1 110 ? 9.991 6.393 -9.752 1.00 87.44 110 ILE A N 1
ATOM 839 C CA . ILE A 1 110 ? 11.339 6.730 -9.263 1.00 87.44 110 ILE A CA 1
ATOM 840 C C . ILE A 1 110 ? 11.751 8.128 -9.734 1.00 87.44 110 ILE A C 1
ATOM 842 O O . ILE A 1 110 ? 12.187 8.946 -8.923 1.00 87.44 110 ILE A O 1
ATOM 846 N N . ASN A 1 111 ? 11.539 8.443 -11.015 1.00 85.06 111 ASN A N 1
ATOM 847 C CA . ASN A 1 111 ? 11.856 9.756 -11.585 1.00 85.06 111 ASN A CA 1
ATOM 848 C C . ASN A 1 111 ? 11.038 10.896 -10.950 1.00 85.06 111 ASN A C 1
ATOM 850 O O . ASN A 1 111 ? 11.472 12.044 -10.949 1.00 85.06 111 ASN A O 1
ATOM 854 N N . GLN A 1 112 ? 9.879 10.587 -10.363 1.00 87.75 112 GLN A N 1
ATOM 855 C CA . GLN A 1 112 ? 9.036 11.532 -9.621 1.00 87.75 112 GLN A CA 1
ATOM 856 C C . GLN A 1 112 ? 9.349 11.566 -8.106 1.00 87.75 112 GLN A C 1
ATOM 858 O O . GLN A 1 112 ? 8.642 12.196 -7.304 1.00 87.75 112 GLN A O 1
ATOM 863 N N . GLY A 1 113 ? 10.441 10.915 -7.696 1.00 85.88 113 GLY A N 1
ATOM 864 C CA . GLY A 1 113 ? 10.962 10.931 -6.333 1.00 85.88 113 GLY A CA 1
ATOM 865 C C . GLY A 1 113 ? 10.266 9.957 -5.384 1.00 85.88 113 GLY A C 1
ATOM 866 O O . GLY A 1 113 ? 10.228 10.211 -4.179 1.00 85.88 113 GLY A O 1
ATOM 867 N N . VAL A 1 114 ? 9.674 8.874 -5.896 1.00 89.19 114 VAL A N 1
ATOM 868 C CA . VAL A 1 114 ? 9.270 7.724 -5.073 1.00 89.19 114 VAL A CA 1
ATOM 869 C C . VAL A 1 114 ? 10.512 6.877 -4.790 1.00 89.19 114 VAL A C 1
ATOM 871 O O . VAL A 1 114 ? 11.256 6.526 -5.701 1.00 89.19 114 VAL A O 1
ATOM 874 N N . SER A 1 115 ? 10.768 6.569 -3.518 1.00 88.38 115 SER A N 1
ATOM 875 C CA . SER A 1 115 ? 11.931 5.766 -3.130 1.00 88.38 115 SER A CA 1
ATOM 876 C C . SER A 1 115 ? 11.752 4.288 -3.487 1.00 88.38 115 SER A C 1
ATOM 878 O O . SER A 1 115 ? 10.629 3.799 -3.590 1.00 88.38 115 SER A O 1
ATOM 880 N N . ILE A 1 116 ? 12.859 3.548 -3.593 1.00 84.50 116 ILE A N 1
ATOM 881 C CA . ILE A 1 116 ? 12.841 2.100 -3.871 1.00 84.50 116 ILE A CA 1
ATOM 882 C C . ILE A 1 116 ? 12.024 1.338 -2.812 1.00 84.50 116 ILE A C 1
ATOM 884 O O . ILE A 1 116 ? 11.220 0.485 -3.162 1.00 84.50 116 ILE A O 1
ATOM 888 N N . ILE A 1 117 ? 12.153 1.702 -1.530 1.00 84.94 117 ILE A N 1
ATOM 889 C CA . ILE A 1 117 ? 11.393 1.079 -0.428 1.00 84.94 117 ILE A CA 1
ATOM 890 C C . ILE A 1 117 ? 9.883 1.331 -0.578 1.00 84.94 117 ILE A C 1
ATOM 892 O O . ILE A 1 117 ? 9.058 0.453 -0.341 1.00 84.94 117 ILE A O 1
ATOM 896 N N . ALA A 1 118 ? 9.496 2.542 -0.984 1.00 87.19 118 ALA A N 1
ATOM 897 C CA . ALA A 1 118 ? 8.095 2.834 -1.262 1.00 87.19 118 ALA A CA 1
ATOM 898 C C . ALA A 1 118 ? 7.595 2.061 -2.492 1.00 87.19 118 ALA A C 1
ATOM 900 O O . ALA A 1 118 ? 6.439 1.656 -2.536 1.00 87.19 118 ALA A O 1
ATOM 901 N N . LEU A 1 119 ? 8.463 1.829 -3.476 1.00 89.94 119 LEU A N 1
ATOM 902 C CA . LEU A 1 119 ? 8.138 1.055 -4.667 1.00 89.94 119 LEU A CA 1
ATOM 903 C C . LEU A 1 119 ? 7.920 -0.427 -4.347 1.00 89.94 119 LEU A C 1
ATOM 905 O O . LEU A 1 119 ? 6.994 -1.025 -4.887 1.00 89.94 119 LEU A O 1
ATOM 909 N N . THR A 1 120 ? 8.695 -0.997 -3.420 1.00 86.94 120 THR A N 1
ATOM 910 C CA . THR A 1 120 ? 8.456 -2.359 -2.923 1.00 86.94 120 THR A CA 1
ATOM 911 C C . THR A 1 120 ? 7.131 -2.470 -2.173 1.00 86.94 120 THR A C 1
ATOM 913 O O . THR A 1 120 ? 6.389 -3.411 -2.434 1.00 86.94 120 THR A O 1
ATOM 916 N N . ASP A 1 121 ? 6.775 -1.484 -1.334 1.00 87.25 121 ASP A N 1
ATOM 917 C CA . ASP A 1 121 ? 5.454 -1.456 -0.680 1.00 87.25 121 ASP A CA 1
ATOM 918 C C . ASP A 1 121 ? 4.319 -1.421 -1.722 1.00 87.25 121 ASP A C 1
ATOM 920 O O . ASP A 1 121 ? 3.291 -2.077 -1.558 1.00 87.25 121 ASP A O 1
ATOM 924 N N . LEU A 1 122 ? 4.491 -0.643 -2.799 1.00 91.25 122 LEU A N 1
ATOM 925 C CA . LEU A 1 122 ? 3.496 -0.533 -3.869 1.00 91.25 122 LEU A CA 1
ATOM 926 C C . LEU A 1 122 ? 3.375 -1.811 -4.683 1.00 91.25 122 LEU A C 1
ATOM 928 O O . LEU A 1 122 ? 2.266 -2.182 -5.051 1.00 91.25 122 LEU A O 1
ATOM 932 N N . GLN A 1 123 ? 4.493 -2.478 -4.957 1.00 89.94 123 GLN A N 1
ATOM 933 C CA . GLN A 1 123 ? 4.484 -3.752 -5.657 1.00 89.94 123 GLN A CA 1
ATOM 934 C C . GLN A 1 123 ? 3.813 -4.836 -4.803 1.00 89.94 123 GLN A C 1
ATOM 936 O O . GLN A 1 123 ? 2.986 -5.573 -5.325 1.00 89.94 123 GLN A O 1
ATOM 941 N N . GLU A 1 124 ? 4.094 -4.899 -3.496 1.00 87.38 124 GLU A N 1
ATOM 942 C CA . GLU A 1 124 ? 3.402 -5.815 -2.577 1.00 87.38 124 GLU A CA 1
ATOM 943 C C . GLU A 1 124 ? 1.896 -5.526 -2.527 1.00 87.38 124 GLU A C 1
ATOM 945 O O . GLU A 1 124 ? 1.079 -6.444 -2.549 1.00 87.38 124 GLU A O 1
ATOM 950 N N . TRP A 1 125 ? 1.520 -4.246 -2.488 1.00 88.19 125 TRP A N 1
ATOM 951 C CA . TRP A 1 125 ? 0.122 -3.838 -2.546 1.00 88.19 125 TRP A CA 1
ATOM 952 C C . TRP A 1 125 ? -0.542 -4.265 -3.856 1.00 88.19 125 TRP A C 1
ATOM 954 O O . TRP A 1 125 ? -1.589 -4.891 -3.807 1.00 88.19 125 TRP A O 1
ATOM 964 N N . LEU A 1 126 ? 0.067 -4.016 -5.017 1.00 91.50 126 LEU A N 1
ATOM 965 C CA . LEU A 1 126 ? -0.488 -4.423 -6.313 1.00 91.50 126 LEU A CA 1
ATOM 966 C C . LEU A 1 126 ? -0.638 -5.943 -6.442 1.00 91.50 126 LEU A C 1
ATOM 968 O O . LEU A 1 126 ? -1.660 -6.404 -6.946 1.00 91.50 126 LEU A O 1
ATOM 972 N N . LEU A 1 127 ? 0.326 -6.712 -5.930 1.00 90.19 127 LEU A N 1
ATOM 973 C CA . LEU A 1 127 ? 0.280 -8.174 -5.964 1.00 90.19 127 LEU A CA 1
ATOM 974 C C . LEU A 1 127 ? -0.904 -8.749 -5.174 1.00 90.19 127 LEU A C 1
ATOM 976 O O . LEU A 1 127 ? -1.442 -9.774 -5.573 1.00 90.19 127 LEU A O 1
ATOM 980 N N . LYS A 1 128 ? -1.365 -8.084 -4.104 1.00 87.00 128 LYS A N 1
ATOM 981 C CA . LYS A 1 128 ? -2.585 -8.488 -3.369 1.00 87.00 128 LYS A CA 1
ATOM 982 C C . LYS A 1 128 ? -3.860 -8.370 -4.205 1.00 87.00 128 LYS A C 1
ATOM 984 O O . LYS A 1 128 ? -4.867 -8.972 -3.852 1.00 87.00 128 LYS A O 1
ATOM 989 N N . HIS A 1 129 ? -3.809 -7.590 -5.282 1.00 85.81 129 HIS A N 1
ATOM 990 C CA . HIS A 1 129 ? -4.900 -7.372 -6.230 1.00 85.81 129 HIS A CA 1
ATOM 991 C C . HIS A 1 129 ? -4.621 -8.049 -7.584 1.00 85.81 129 HIS A C 1
ATOM 993 O O . HIS A 1 129 ? -5.216 -7.652 -8.581 1.00 85.81 129 HIS A O 1
ATOM 999 N N . ASP A 1 130 ? -3.695 -9.018 -7.637 1.00 88.81 130 ASP A N 1
ATOM 1000 C CA . ASP A 1 130 ? -3.266 -9.730 -8.854 1.00 88.81 130 ASP A CA 1
ATOM 1001 C C . ASP A 1 130 ? -2.751 -8.806 -9.976 1.00 88.81 130 ASP A C 1
ATOM 1003 O O . ASP A 1 130 ? -2.875 -9.087 -11.170 1.00 88.81 130 ASP A O 1
ATOM 1007 N N . LEU A 1 131 ? -2.155 -7.675 -9.593 1.00 93.50 131 LEU A N 1
ATOM 1008 C CA . LEU A 1 131 ? -1.622 -6.671 -10.506 1.00 93.50 131 LEU A CA 1
ATOM 1009 C C . LEU A 1 131 ? -0.118 -6.466 -10.300 1.00 93.50 131 LEU A C 1
ATOM 1011 O O . LEU A 1 131 ? 0.461 -6.762 -9.255 1.00 93.50 131 LEU A O 1
ATOM 1015 N N . SER A 1 132 ? 0.524 -5.889 -11.310 1.00 92.31 132 SER A N 1
ATOM 1016 C CA . SER A 1 132 ? 1.907 -5.428 -11.246 1.00 92.31 132 SER A CA 1
ATOM 1017 C C . SER A 1 132 ? 2.028 -4.030 -11.843 1.00 92.31 132 SER A C 1
ATOM 1019 O O . SER A 1 132 ? 1.164 -3.580 -12.599 1.00 92.31 132 SER A O 1
ATOM 1021 N N . LEU A 1 133 ? 3.101 -3.314 -11.488 1.00 91.75 133 LEU A N 1
ATOM 1022 C CA . LEU A 1 133 ? 3.453 -2.092 -12.205 1.00 91.75 133 LEU A CA 1
ATOM 1023 C C . LEU A 1 133 ? 3.692 -2.409 -13.680 1.00 91.75 133 LEU A C 1
ATOM 1025 O O . LEU A 1 133 ? 4.205 -3.475 -14.032 1.00 91.75 133 LEU A O 1
ATOM 1029 N N . ARG A 1 134 ? 3.381 -1.445 -14.545 1.00 90.88 134 ARG A N 1
ATOM 1030 C CA . ARG A 1 134 ? 3.550 -1.616 -15.982 1.00 90.88 134 ARG A CA 1
ATOM 1031 C C . ARG A 1 134 ? 5.005 -1.931 -16.307 1.00 90.88 134 ARG A C 1
ATOM 1033 O O . ARG A 1 134 ? 5.906 -1.127 -16.057 1.00 90.88 134 ARG A O 1
ATOM 1040 N N . HIS A 1 135 ? 5.213 -3.063 -16.967 1.00 86.06 135 HIS A N 1
ATOM 1041 C CA . HIS A 1 135 ? 6.500 -3.392 -17.555 1.00 86.06 135 HIS A CA 1
ATOM 1042 C C . HIS A 1 135 ? 6.774 -2.444 -18.727 1.00 86.06 135 HIS A C 1
ATOM 1044 O O . HIS A 1 135 ? 5.996 -2.349 -19.680 1.00 86.06 135 HIS A O 1
ATOM 1050 N N . SER A 1 136 ? 7.881 -1.713 -18.648 1.00 81.31 136 SER A N 1
ATOM 1051 C CA . SER A 1 136 ? 8.350 -0.829 -19.712 1.00 81.31 136 SER A CA 1
ATOM 1052 C C . SER A 1 136 ? 9.817 -1.121 -20.004 1.00 81.31 136 SER A C 1
ATOM 1054 O O . SER A 1 136 ? 10.583 -1.278 -19.048 1.00 81.31 136 SER A O 1
ATOM 1056 N N . PRO A 1 137 ? 10.237 -1.150 -21.280 1.00 80.94 137 PRO A N 1
ATOM 1057 C CA . PRO A 1 137 ? 11.651 -1.265 -21.599 1.00 80.94 137 PRO A CA 1
ATOM 1058 C C . PRO A 1 137 ? 12.411 -0.030 -21.085 1.00 80.94 137 PRO A C 1
ATOM 1060 O O . PRO A 1 137 ? 11.819 1.049 -20.990 1.00 80.94 137 PRO A O 1
ATOM 1063 N N . PRO A 1 138 ? 13.716 -0.149 -20.790 1.00 82.44 138 PRO A N 1
ATOM 1064 C CA . PRO A 1 138 ? 14.565 0.997 -20.477 1.00 82.44 138 PRO A CA 1
ATOM 1065 C C . PRO A 1 138 ? 14.539 2.022 -21.617 1.00 82.44 138 PRO A C 1
ATOM 1067 O O . PRO A 1 138 ? 14.725 1.659 -22.780 1.00 82.44 138 PRO A O 1
ATOM 1070 N N . ILE A 1 139 ? 14.311 3.301 -21.301 1.00 80.06 139 ILE A N 1
ATOM 1071 C CA . ILE A 1 139 ? 14.193 4.370 -22.311 1.00 80.06 139 ILE A CA 1
ATOM 1072 C C . ILE A 1 139 ? 15.373 5.334 -22.212 1.00 80.06 139 ILE A C 1
ATOM 1074 O O . ILE A 1 139 ? 15.887 5.801 -23.228 1.00 80.06 139 ILE A O 1
ATOM 1078 N N . THR A 1 140 ? 15.855 5.628 -21.009 1.00 80.75 140 THR A N 1
ATOM 1079 C CA . THR A 1 140 ? 16.959 6.571 -20.781 1.00 80.75 140 THR A CA 1
ATOM 1080 C C . THR A 1 140 ? 18.296 5.849 -20.610 1.00 80.75 140 THR A C 1
ATOM 1082 O O . THR A 1 140 ? 18.333 4.680 -20.240 1.00 80.75 140 THR A O 1
ATOM 1085 N N . ASP A 1 141 ? 19.421 6.534 -20.858 1.00 82.31 141 ASP A N 1
ATOM 1086 C CA . ASP A 1 141 ? 20.754 5.942 -20.624 1.00 82.31 141 ASP A CA 1
ATOM 1087 C C . ASP A 1 141 ? 20.950 5.562 -19.137 1.00 82.31 141 ASP A C 1
ATOM 1089 O O . ASP A 1 141 ? 21.666 4.614 -18.815 1.00 82.31 141 ASP A O 1
ATOM 1093 N N . ILE A 1 142 ? 20.251 6.260 -18.233 1.00 82.12 142 ILE A N 1
ATOM 1094 C CA . ILE A 1 142 ? 20.195 5.937 -16.804 1.00 82.12 142 ILE A CA 1
ATOM 1095 C C . ILE A 1 142 ? 19.463 4.608 -16.589 1.00 82.12 142 ILE A C 1
ATOM 1097 O O . ILE A 1 142 ? 20.019 3.735 -15.930 1.00 82.12 142 ILE A O 1
ATOM 1101 N N . ASP A 1 143 ? 18.283 4.417 -17.191 1.00 81.25 143 ASP A N 1
ATOM 1102 C CA . ASP A 1 143 ? 17.515 3.168 -17.066 1.00 81.25 143 ASP A CA 1
ATOM 1103 C C . ASP A 1 143 ? 18.336 1.960 -17.534 1.00 81.25 143 ASP A C 1
ATOM 1105 O O . ASP A 1 143 ? 18.359 0.929 -16.870 1.00 81.25 143 ASP A O 1
ATOM 1109 N N . PHE A 1 144 ? 19.047 2.092 -18.661 1.00 86.00 144 PHE A N 1
ATOM 1110 C CA . PHE A 1 144 ? 19.915 1.031 -19.183 1.00 86.00 144 PHE A CA 1
ATOM 1111 C C . PHE A 1 144 ? 21.052 0.694 -18.216 1.00 86.00 144 PHE A C 1
ATOM 1113 O O . PHE A 1 144 ? 21.368 -0.479 -18.015 1.00 86.00 144 PHE A O 1
ATOM 1120 N N . ARG A 1 145 ? 21.675 1.710 -17.612 1.00 86.50 145 ARG A N 1
ATOM 1121 C CA . ARG A 1 145 ? 22.743 1.504 -16.632 1.00 86.50 145 ARG A CA 1
ATOM 1122 C C . ARG A 1 145 ? 22.223 0.805 -15.379 1.00 86.50 145 ARG A C 1
ATOM 1124 O O . ARG A 1 145 ? 22.868 -0.125 -14.909 1.00 86.50 145 ARG A O 1
ATOM 1131 N N . GLU A 1 146 ? 21.084 1.235 -14.844 1.00 84.81 146 GLU A N 1
ATOM 1132 C CA . GLU A 1 146 ? 20.503 0.618 -13.647 1.00 84.81 146 GLU A CA 1
ATOM 1133 C C . GLU A 1 146 ? 19.991 -0.803 -13.928 1.00 84.81 146 GLU A C 1
ATOM 1135 O O . GLU A 1 146 ? 20.230 -1.698 -13.122 1.00 84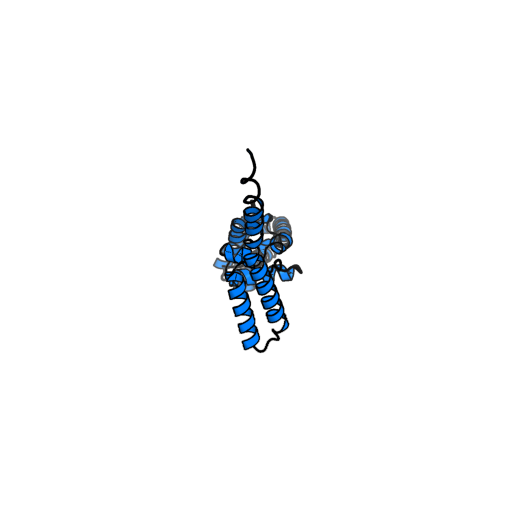.81 146 GLU A O 1
ATOM 1140 N N . ALA A 1 147 ? 19.403 -1.060 -15.101 1.00 86.94 147 ALA A N 1
ATOM 1141 C CA . ALA A 1 147 ? 19.015 -2.408 -15.517 1.00 86.94 147 ALA A CA 1
ATOM 1142 C C . ALA A 1 147 ? 20.226 -3.350 -15.615 1.00 86.94 147 ALA A C 1
ATOM 1144 O O . ALA A 1 147 ? 20.180 -4.466 -15.106 1.00 86.94 147 ALA A O 1
ATOM 1145 N N . ARG A 1 148 ? 21.342 -2.891 -16.197 1.00 90.06 148 ARG A N 1
ATOM 1146 C CA . ARG A 1 148 ? 22.589 -3.675 -16.252 1.00 90.06 148 ARG A CA 1
ATOM 1147 C C . ARG A 1 148 ? 23.173 -3.954 -14.872 1.00 90.06 148 ARG A C 1
ATOM 1149 O O . ARG A 1 148 ? 23.627 -5.064 -14.634 1.00 90.06 148 ARG A O 1
ATOM 1156 N N . LYS A 1 149 ? 23.148 -2.976 -13.959 1.00 89.62 149 LYS A N 1
ATOM 1157 C CA . LYS A 1 149 ? 23.564 -3.200 -12.566 1.00 89.62 149 LYS A CA 1
ATOM 1158 C C . LYS A 1 149 ? 22.686 -4.243 -11.880 1.00 89.62 149 LYS A C 1
ATOM 1160 O O . LYS A 1 149 ? 23.214 -5.095 -11.181 1.00 89.62 149 LYS A O 1
ATOM 1165 N N . ALA A 1 150 ? 21.369 -4.181 -12.078 1.00 89.25 150 ALA A N 1
ATOM 1166 C CA . ALA A 1 150 ? 20.446 -5.157 -11.510 1.00 89.25 150 ALA A CA 1
ATOM 1167 C C . ALA A 1 150 ? 20.711 -6.570 -12.051 1.00 89.25 150 ALA A C 1
ATOM 1169 O O . ALA A 1 150 ? 20.757 -7.510 -11.269 1.00 89.25 150 ALA A O 1
ATOM 1170 N N . ILE A 1 151 ? 20.955 -6.705 -13.358 1.00 91.69 151 ILE A N 1
ATOM 1171 C CA . ILE A 1 151 ? 21.332 -7.983 -13.976 1.00 91.69 151 ILE A CA 1
ATOM 1172 C C . ILE A 1 151 ? 22.643 -8.511 -13.387 1.00 91.69 151 ILE A C 1
ATOM 1174 O O . ILE A 1 151 ? 22.672 -9.639 -12.918 1.00 91.69 151 ILE A O 1
ATOM 1178 N N . ALA A 1 152 ? 23.686 -7.681 -13.309 1.00 91.62 152 ALA A N 1
ATOM 1179 C CA . ALA A 1 152 ? 24.968 -8.083 -12.726 1.00 91.62 152 ALA A CA 1
ATOM 1180 C C . ALA A 1 152 ? 24.856 -8.489 -11.244 1.00 91.62 152 ALA A C 1
ATOM 1182 O O . ALA A 1 152 ? 25.581 -9.362 -10.783 1.00 91.62 152 ALA A O 1
ATOM 1183 N N . LEU A 1 153 ? 23.952 -7.862 -10.482 1.00 93.25 153 LEU A N 1
ATOM 1184 C CA . LEU A 1 153 ? 23.673 -8.273 -9.106 1.00 93.25 153 LEU A CA 1
ATOM 1185 C C . LEU A 1 153 ? 22.983 -9.637 -9.053 1.00 93.25 153 LEU A C 1
ATOM 1187 O O . LEU A 1 153 ? 23.352 -10.448 -8.218 1.00 93.25 153 LEU A O 1
ATOM 1191 N N . LEU A 1 154 ? 21.995 -9.886 -9.917 1.00 94.00 154 LEU A N 1
ATOM 1192 C CA . LEU A 1 154 ? 21.322 -11.186 -9.997 1.00 94.00 154 LEU A CA 1
ATOM 1193 C C . LEU A 1 154 ? 22.310 -12.297 -10.369 1.00 94.00 154 LEU A C 1
ATOM 1195 O O . LEU A 1 154 ? 22.328 -13.329 -9.707 1.00 94.00 154 LEU A O 1
ATOM 1199 N N . ASP A 1 155 ? 23.172 -12.044 -11.351 1.00 93.38 155 ASP A N 1
ATOM 1200 C CA . ASP A 1 155 ? 24.251 -12.951 -11.751 1.00 93.38 155 ASP A CA 1
ATOM 1201 C C . ASP A 1 155 ? 25.209 -13.252 -10.585 1.00 93.38 155 ASP A C 1
ATOM 1203 O O . ASP A 1 155 ? 25.491 -14.406 -10.284 1.00 93.38 155 ASP A O 1
ATOM 1207 N N . ALA A 1 156 ? 25.608 -12.229 -9.819 1.00 95.56 156 ALA A N 1
ATOM 1208 C CA . ALA A 1 156 ? 26.455 -12.402 -8.634 1.00 95.56 156 ALA A CA 1
ATOM 1209 C C . ALA A 1 156 ? 25.809 -13.227 -7.499 1.00 95.56 156 ALA A C 1
ATOM 1211 O O . ALA A 1 156 ? 26.514 -13.661 -6.587 1.00 95.56 156 ALA A O 1
ATOM 1212 N N . PHE A 1 157 ? 24.486 -13.414 -7.526 1.00 95.38 157 PHE A N 1
ATOM 1213 C CA . PHE A 1 157 ? 23.738 -14.289 -6.617 1.00 95.38 157 PHE A CA 1
ATOM 1214 C C . PHE A 1 157 ? 23.309 -15.608 -7.289 1.00 95.38 157 PHE A C 1
ATOM 1216 O O . PHE A 1 157 ? 22.369 -16.247 -6.815 1.00 95.38 157 PHE A O 1
ATOM 1223 N N . ASP A 1 158 ? 23.982 -16.009 -8.373 1.00 92.88 158 ASP A N 1
ATOM 1224 C CA . ASP A 1 158 ? 23.764 -17.253 -9.125 1.00 92.88 158 ASP A CA 1
ATOM 1225 C C . ASP A 1 158 ? 22.344 -17.403 -9.715 1.00 92.88 158 ASP A C 1
ATOM 1227 O O . ASP A 1 158 ? 21.834 -18.514 -9.890 1.00 92.88 158 ASP A O 1
ATOM 1231 N N . PHE A 1 159 ? 21.674 -16.291 -10.039 1.00 93.88 159 PHE A N 1
ATOM 1232 C CA . PHE A 1 159 ? 20.433 -16.336 -10.819 1.00 93.88 159 PHE A CA 1
ATOM 1233 C C . PHE A 1 159 ? 20.740 -16.447 -12.318 1.00 93.88 159 PHE A C 1
ATOM 1235 O O . PHE A 1 159 ? 21.646 -15.789 -12.820 1.00 93.88 159 PHE A O 1
ATOM 1242 N N . ASP A 1 160 ? 19.936 -17.217 -13.060 1.00 92.31 160 ASP A N 1
ATOM 1243 C CA . ASP A 1 160 ? 20.030 -17.264 -14.525 1.00 92.31 160 ASP A CA 1
ATOM 1244 C C . ASP A 1 160 ? 19.628 -15.909 -15.130 1.00 92.31 160 ASP A C 1
ATOM 1246 O O . ASP A 1 160 ? 18.474 -15.469 -15.034 1.00 92.31 160 ASP A O 1
ATOM 1250 N N . THR A 1 161 ? 20.601 -15.239 -15.746 1.00 93.69 161 THR A N 1
ATOM 1251 C CA . THR A 1 161 ? 20.425 -13.923 -16.360 1.00 93.69 161 THR A CA 1
ATOM 1252 C C . THR A 1 161 ? 20.643 -13.903 -17.871 1.00 93.69 161 THR A C 1
ATOM 1254 O O . THR A 1 161 ? 20.445 -12.845 -18.477 1.00 93.69 161 THR A O 1
ATOM 1257 N N . GLU A 1 162 ? 20.946 -15.036 -18.522 1.00 91.38 162 GLU A N 1
ATOM 1258 C CA . GLU A 1 162 ? 21.330 -15.069 -19.947 1.00 91.38 162 GLU A CA 1
ATOM 1259 C C . GLU A 1 162 ? 20.268 -14.411 -20.844 1.00 91.38 162 GLU A C 1
ATOM 1261 O O . GLU A 1 162 ? 20.557 -13.592 -21.726 1.00 91.38 162 GLU A O 1
ATOM 1266 N N . SER A 1 163 ? 18.996 -14.713 -20.572 1.00 89.69 163 SER A N 1
ATOM 1267 C CA . SER A 1 163 ? 17.857 -14.134 -21.291 1.00 89.69 163 SER A CA 1
ATOM 1268 C C . SER A 1 163 ? 17.741 -12.617 -21.079 1.00 89.69 163 SER A C 1
ATOM 1270 O O . SER A 1 163 ? 17.469 -11.871 -22.027 1.00 89.69 163 SER A O 1
ATOM 1272 N N . LEU A 1 164 ? 17.993 -12.131 -19.858 1.00 88.69 164 LEU A N 1
ATOM 1273 C CA . LEU A 1 164 ? 17.930 -10.705 -19.523 1.00 88.69 164 LEU A CA 1
ATOM 1274 C C . LEU A 1 164 ? 19.061 -9.926 -20.201 1.00 88.69 164 LEU A C 1
ATOM 1276 O O . LEU A 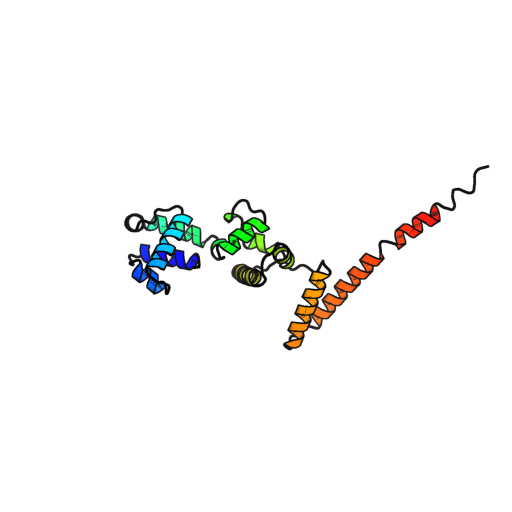1 164 ? 18.829 -8.849 -20.760 1.00 88.69 164 LEU A O 1
ATOM 1280 N N . GLU A 1 165 ? 20.271 -10.483 -20.209 1.00 88.69 165 GLU A N 1
ATOM 1281 C CA . GLU A 1 165 ? 21.421 -9.909 -20.904 1.00 88.69 165 GLU A CA 1
ATOM 1282 C C . GLU A 1 165 ? 21.192 -9.829 -22.412 1.00 88.69 165 GLU A C 1
ATOM 1284 O O . GLU A 1 165 ? 21.436 -8.787 -23.036 1.00 88.69 165 GLU A O 1
ATOM 1289 N N . TRP A 1 166 ? 20.666 -10.904 -23.006 1.00 91.81 166 TRP A N 1
ATOM 1290 C CA . TRP A 1 166 ? 20.345 -10.939 -24.427 1.00 91.81 166 TRP A CA 1
ATOM 1291 C C . TRP A 1 166 ? 19.312 -9.871 -24.797 1.00 91.81 166 TRP A C 1
ATOM 1293 O O . TRP A 1 166 ? 19.538 -9.074 -25.718 1.00 91.81 166 TRP A O 1
ATOM 1303 N N . GLN A 1 167 ? 18.209 -9.792 -24.044 1.00 87.81 167 GLN A N 1
ATOM 1304 C CA . GLN A 1 167 ? 17.179 -8.770 -24.236 1.00 87.81 167 GLN A CA 1
ATOM 1305 C C . GLN A 1 167 ? 17.769 -7.365 -24.107 1.00 87.81 167 GLN A C 1
ATOM 1307 O O . GLN A 1 167 ? 17.456 -6.476 -24.912 1.00 87.81 167 GLN A O 1
ATOM 1312 N N . MET A 1 168 ? 18.675 -7.162 -23.147 1.00 88.94 168 MET A N 1
ATOM 1313 C CA . MET A 1 168 ? 19.280 -5.857 -22.945 1.00 88.94 168 MET A CA 1
ATOM 1314 C C . MET A 1 168 ? 20.207 -5.427 -24.071 1.00 88.94 168 MET A C 1
ATOM 1316 O O . MET A 1 168 ? 20.153 -4.278 -24.525 1.00 88.94 168 MET A O 1
ATOM 1320 N N . ASN A 1 169 ? 21.013 -6.352 -24.575 1.00 88.94 169 ASN A N 1
ATOM 1321 C CA . ASN A 1 169 ? 21.882 -6.106 -25.715 1.00 88.94 169 ASN A CA 1
ATOM 1322 C C . ASN A 1 169 ? 21.079 -5.857 -26.998 1.00 88.94 169 ASN A C 1
ATOM 1324 O O . ASN A 1 169 ? 21.428 -4.968 -27.780 1.00 88.94 169 ASN A O 1
ATOM 1328 N N . HIS A 1 170 ? 19.968 -6.570 -27.195 1.00 89.12 170 HIS A N 1
ATOM 1329 C CA . HIS A 1 170 ? 19.067 -6.339 -28.322 1.00 89.12 170 HIS A CA 1
ATOM 1330 C C . HIS A 1 170 ? 18.463 -4.924 -28.301 1.00 89.12 170 HIS A C 1
ATOM 1332 O O . HIS A 1 170 ? 18.488 -4.216 -29.314 1.00 89.12 170 HIS A O 1
ATOM 1338 N N . LEU A 1 171 ? 17.966 -4.480 -27.142 1.00 87.56 171 LEU A N 1
ATOM 1339 C CA . LEU A 1 171 ? 17.395 -3.142 -26.968 1.00 87.56 171 LEU A CA 1
ATOM 1340 C C . LEU A 1 171 ? 18.443 -2.032 -27.155 1.00 87.56 171 LEU A C 1
ATOM 1342 O O . LEU A 1 171 ? 18.162 -1.026 -27.811 1.00 87.56 171 LEU A O 1
ATOM 1346 N N . ALA A 1 172 ? 19.667 -2.231 -26.656 1.00 84.81 172 ALA A N 1
ATOM 1347 C CA . ALA A 1 172 ? 20.766 -1.283 -26.845 1.00 84.81 172 ALA A CA 1
ATOM 1348 C C . ALA A 1 172 ? 21.157 -1.134 -28.328 1.00 84.81 172 ALA A C 1
ATOM 1350 O O . ALA A 1 172 ? 21.318 -0.015 -28.814 1.00 84.81 172 ALA A O 1
ATOM 1351 N N . ARG A 1 173 ? 21.236 -2.244 -29.079 1.00 83.44 173 ARG A N 1
ATOM 1352 C CA . ARG A 1 173 ? 21.556 -2.234 -30.520 1.00 83.44 173 ARG A CA 1
ATOM 1353 C C . ARG A 1 173 ? 20.508 -1.489 -31.349 1.00 83.44 173 ARG A C 1
ATOM 1355 O O . ARG A 1 173 ? 20.872 -0.649 -32.169 1.00 83.44 173 ARG A O 1
ATOM 1362 N N . LYS A 1 174 ? 19.215 -1.740 -31.108 1.00 81.88 174 LYS A N 1
ATOM 1363 C CA . LYS A 1 174 ? 18.114 -1.021 -31.782 1.00 81.88 174 LYS A CA 1
ATOM 1364 C C . LYS A 1 174 ? 18.191 0.493 -31.564 1.00 81.88 174 LYS A C 1
ATOM 1366 O O . LYS A 1 174 ? 17.940 1.265 -32.487 1.00 81.88 174 LYS A O 1
ATOM 1371 N N . ARG A 1 175 ? 18.568 0.926 -30.359 1.00 76.12 175 ARG A N 1
ATOM 1372 C CA . ARG A 1 175 ? 18.740 2.346 -30.022 1.00 76.12 175 ARG A CA 1
ATOM 1373 C C . ARG A 1 175 ? 19.918 2.983 -30.762 1.00 76.12 175 ARG A C 1
ATOM 1375 O O . ARG A 1 175 ? 19.761 4.091 -31.271 1.00 76.12 175 ARG A O 1
ATOM 1382 N N . SER A 1 176 ? 21.067 2.310 -30.838 1.00 76.19 176 SER A N 1
ATOM 1383 C CA . SER A 1 176 ? 22.224 2.810 -31.598 1.00 76.19 176 SER A CA 1
ATOM 1384 C C . SER A 1 176 ? 21.875 3.006 -33.075 1.00 76.19 176 SER A C 1
ATOM 1386 O O . SER A 1 176 ? 22.096 4.084 -33.616 1.00 76.19 176 SER A O 1
ATOM 1388 N N . GLN A 1 177 ? 21.185 2.035 -33.682 1.00 76.44 177 GLN A N 1
ATOM 1389 C CA . GLN A 1 177 ? 20.716 2.128 -35.072 1.00 76.44 177 GLN A CA 1
ATOM 1390 C C . GLN A 1 177 ? 19.712 3.273 -35.296 1.00 76.44 177 GLN A C 1
ATOM 1392 O O . GLN A 1 177 ? 19.714 3.909 -36.349 1.00 76.44 177 GLN A O 1
ATOM 1397 N N . ALA A 1 178 ? 18.854 3.569 -34.313 1.00 69.94 178 ALA A N 1
ATOM 1398 C CA . ALA A 1 178 ? 17.936 4.709 -34.376 1.00 69.94 178 ALA A CA 1
ATOM 1399 C C . ALA A 1 178 ? 18.661 6.064 -34.239 1.00 69.94 178 ALA A C 1
ATOM 1401 O O . ALA A 1 178 ? 18.275 7.026 -34.900 1.00 69.94 178 ALA A O 1
ATOM 1402 N N . ARG A 1 179 ? 19.725 6.140 -33.423 1.00 62.25 179 ARG A N 1
ATOM 1403 C CA . ARG A 1 179 ? 20.579 7.336 -33.274 1.00 62.25 179 ARG A CA 1
ATOM 1404 C C . ARG A 1 179 ? 21.478 7.593 -34.487 1.00 62.25 179 ARG A C 1
ATOM 1406 O O . ARG A 1 179 ? 21.803 8.746 -34.735 1.00 62.25 179 ARG A O 1
ATOM 1413 N N . GLU A 1 180 ? 21.849 6.564 -35.245 1.00 59.06 180 GLU A N 1
ATOM 1414 C CA . GLU A 1 180 ? 22.629 6.683 -36.492 1.00 59.06 180 GLU A CA 1
ATOM 1415 C C . GLU A 1 180 ? 21.768 7.098 -37.703 1.00 59.06 180 GLU A C 1
ATOM 1417 O O . GLU A 1 180 ? 22.276 7.622 -38.696 1.00 59.06 180 GLU A O 1
ATOM 1422 N N . ARG A 1 181 ? 20.440 6.937 -37.618 1.00 52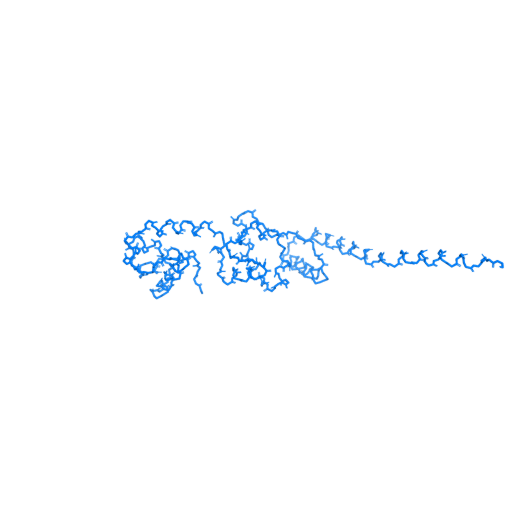.03 181 ARG A N 1
ATOM 1423 C CA . ARG A 1 181 ? 19.494 7.245 -38.703 1.00 52.03 181 ARG A CA 1
ATOM 1424 C C . ARG A 1 181 ? 19.092 8.717 -38.966 1.00 52.03 181 ARG A C 1
ATOM 1426 O O . ARG A 1 181 ? 18.360 8.899 -39.938 1.00 52.03 181 ARG A O 1
ATOM 1433 N N . PRO A 1 182 ? 19.542 9.777 -38.258 1.00 50.28 182 PRO A N 1
ATOM 1434 C CA . PRO A 1 182 ? 19.187 11.152 -38.614 1.00 50.28 182 PRO A CA 1
ATOM 1435 C C . PRO A 1 182 ? 20.232 11.912 -39.460 1.00 50.28 182 PRO A C 1
ATOM 1437 O O . PRO A 1 182 ? 20.061 13.110 -39.653 1.00 50.28 182 PRO A O 1
ATOM 1440 N N . ALA A 1 183 ? 21.276 11.273 -40.011 1.00 48.72 183 ALA A N 1
ATOM 1441 C CA . ALA A 1 183 ? 22.263 11.969 -40.863 1.00 48.72 183 ALA A CA 1
ATOM 1442 C C . ALA A 1 183 ? 22.219 11.582 -42.357 1.00 48.72 183 ALA A C 1
ATOM 1444 O O . ALA A 1 183 ? 22.455 12.422 -43.224 1.00 48.72 183 ALA A O 1
ATOM 1445 N N . ALA A 1 184 ? 21.861 10.338 -42.694 1.00 46.59 184 ALA A N 1
ATOM 1446 C CA . ALA A 1 184 ? 21.898 9.880 -44.088 1.00 46.59 184 ALA A CA 1
ATOM 1447 C C . ALA A 1 184 ? 20.760 10.456 -44.958 1.00 46.59 184 ALA A C 1
ATOM 1449 O O . ALA A 1 184 ? 20.945 10.659 -46.155 1.00 46.59 184 ALA A O 1
ATOM 1450 N N . ALA A 1 185 ? 19.600 10.782 -44.373 1.00 47.50 185 ALA A N 1
ATOM 1451 C CA . ALA A 1 185 ? 18.469 11.340 -45.122 1.00 47.50 185 ALA A CA 1
ATOM 1452 C C . ALA A 1 185 ? 18.648 12.830 -45.484 1.00 47.50 185 ALA A C 1
ATOM 1454 O O . ALA A 1 185 ? 18.102 13.280 -46.487 1.00 47.50 185 ALA A O 1
ATOM 1455 N N . ALA A 1 186 ? 19.449 13.587 -44.723 1.00 44.09 186 ALA A N 1
ATOM 1456 C CA . ALA A 1 186 ? 19.775 14.979 -45.050 1.00 44.09 186 ALA A CA 1
ATOM 1457 C C . ALA A 1 186 ? 20.844 15.087 -46.155 1.00 44.09 186 ALA A C 1
ATOM 1459 O O . ALA A 1 186 ? 20.838 16.038 -46.935 1.00 44.09 186 ALA A O 1
ATOM 1460 N N . SER A 1 187 ? 21.724 14.085 -46.276 1.00 43.97 187 SER A N 1
ATOM 1461 C CA . SER A 1 187 ? 22.773 14.059 -47.305 1.00 43.97 187 SER A CA 1
ATOM 1462 C C . SER A 1 187 ? 22.230 13.845 -48.721 1.00 43.97 187 SER A C 1
ATOM 1464 O O . SER A 1 187 ? 22.838 14.327 -49.669 1.00 43.97 187 SER A O 1
ATOM 1466 N N . VAL A 1 188 ? 21.100 13.149 -48.891 1.00 46.03 188 VAL A N 1
ATOM 1467 C CA . VAL A 1 188 ? 20.541 12.876 -50.231 1.00 46.03 188 VAL A CA 1
ATOM 1468 C C . VAL A 1 188 ? 19.798 14.095 -50.798 1.00 46.03 188 VAL A C 1
ATOM 1470 O O . VAL A 1 188 ? 19.792 14.304 -52.007 1.00 46.03 188 VAL A O 1
ATOM 1473 N N . VAL A 1 189 ? 19.242 14.963 -49.945 1.00 44.62 189 VAL A N 1
ATOM 1474 C CA . VAL A 1 189 ? 18.524 16.177 -50.388 1.00 44.62 189 VAL A CA 1
ATOM 1475 C C . VAL A 1 189 ? 19.492 17.293 -50.821 1.00 44.62 189 VAL A C 1
ATOM 1477 O O . VAL A 1 189 ? 19.182 18.071 -51.728 1.00 44.62 189 VAL A O 1
ATOM 1480 N N . ALA A 1 190 ? 20.702 17.331 -50.251 1.00 43.47 190 ALA A N 1
ATOM 1481 C CA . ALA A 1 190 ? 21.735 18.295 -50.637 1.00 43.47 190 ALA A CA 1
ATOM 1482 C C . ALA A 1 190 ? 22.357 17.987 -52.015 1.00 43.47 190 ALA A C 1
ATOM 1484 O O . ALA A 1 190 ? 22.684 18.910 -52.758 1.00 43.47 190 ALA A O 1
ATOM 1485 N N . SER A 1 191 ? 22.469 16.711 -52.401 1.00 44.25 191 SER A N 1
ATOM 1486 C CA . SER A 1 191 ? 23.071 16.319 -53.686 1.00 44.25 191 SER A CA 1
ATOM 1487 C C . SER A 1 191 ? 22.140 16.499 -54.891 1.00 44.25 191 SER A C 1
ATOM 1489 O O . SER A 1 191 ? 22.625 16.682 -56.003 1.00 44.25 191 SER A O 1
ATOM 1491 N N . VAL A 1 192 ? 20.815 16.492 -54.694 1.00 46.69 192 VAL A N 1
ATOM 1492 C CA . VAL A 1 192 ? 19.840 16.708 -55.784 1.00 46.69 192 VAL A CA 1
ATOM 1493 C C . VAL A 1 192 ? 19.639 18.202 -56.082 1.00 46.69 192 VAL A C 1
ATOM 1495 O O . VAL A 1 192 ? 19.374 18.574 -57.221 1.00 46.69 192 VAL A O 1
ATOM 1498 N N . SER A 1 193 ? 19.848 19.083 -55.098 1.00 44.09 193 SER A N 1
ATOM 1499 C CA . SER A 1 193 ? 19.679 20.536 -55.279 1.00 44.09 193 SER A CA 1
ATOM 1500 C C . SER A 1 193 ? 20.845 21.217 -56.014 1.00 44.09 193 SER A C 1
ATOM 1502 O O . SER A 1 193 ? 20.673 22.318 -56.527 1.00 44.09 193 SER A O 1
ATOM 1504 N N . ALA A 1 194 ? 22.018 20.578 -56.101 1.00 44.09 194 ALA A N 1
ATOM 1505 C CA . ALA A 1 194 ? 23.202 21.156 -56.748 1.00 44.09 194 ALA A CA 1
ATOM 1506 C C . ALA A 1 194 ? 23.249 20.957 -58.277 1.00 44.09 194 ALA A C 1
ATOM 1508 O O . ALA A 1 194 ? 24.066 21.581 -58.947 1.00 44.09 194 ALA A O 1
ATOM 1509 N N . ILE A 1 195 ? 22.386 20.103 -58.841 1.00 48.31 195 ILE A N 1
ATOM 1510 C CA . ILE A 1 195 ? 22.394 19.785 -60.281 1.00 48.31 195 ILE A CA 1
ATOM 1511 C C . ILE A 1 195 ? 21.472 20.734 -61.079 1.00 48.31 195 ILE A C 1
ATOM 1513 O O . ILE A 1 195 ? 21.670 20.916 -62.275 1.00 48.31 195 ILE A O 1
ATOM 1517 N N . ASN A 1 196 ? 20.525 21.423 -60.427 1.00 43.31 1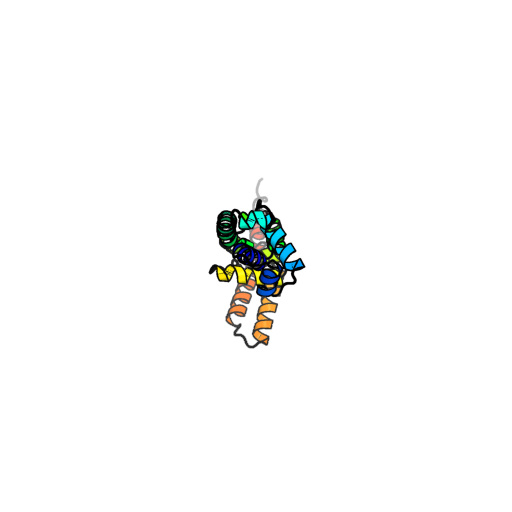96 ASN A N 1
ATOM 1518 C CA . ASN A 1 196 ? 19.508 22.240 -61.111 1.00 43.31 196 ASN A CA 1
ATOM 1519 C C . ASN A 1 196 ? 19.815 23.745 -61.236 1.00 43.31 196 ASN A C 1
ATOM 1521 O O . ASN A 1 196 ? 18.993 24.476 -61.781 1.00 43.31 196 ASN A O 1
ATOM 1525 N N . THR A 1 197 ? 20.969 24.236 -60.775 1.00 47.25 197 THR A N 1
ATOM 1526 C CA . THR A 1 197 ? 21.342 25.666 -60.884 1.00 47.25 197 THR A CA 1
ATOM 1527 C C . THR A 1 197 ? 22.367 25.977 -61.975 1.00 47.25 197 THR A C 1
ATOM 1529 O O . THR A 1 197 ? 22.734 27.135 -62.143 1.00 47.25 197 THR A O 1
ATOM 1532 N N . ALA A 1 198 ? 22.790 24.987 -62.765 1.00 49.34 198 ALA A N 1
ATOM 1533 C CA . ALA A 1 198 ? 23.734 25.171 -63.869 1.00 49.34 198 ALA A CA 1
ATOM 1534 C C . ALA A 1 198 ? 23.084 24.942 -65.246 1.00 49.34 198 ALA A C 1
ATOM 1536 O O . ALA A 1 198 ? 23.625 24.211 -66.066 1.00 49.34 198 ALA A O 1
ATOM 1537 N N . ALA A 1 199 ? 21.913 25.529 -65.503 1.00 48.16 199 ALA A N 1
ATOM 1538 C CA . ALA A 1 199 ? 21.372 25.658 -66.859 1.00 48.16 199 ALA A CA 1
ATOM 1539 C C . ALA A 1 199 ? 20.214 26.665 -66.899 1.00 48.16 199 ALA A C 1
ATOM 1541 O O . ALA A 1 199 ? 19.058 26.296 -66.711 1.00 48.16 199 ALA A O 1
ATOM 1542 N N . ALA A 1 200 ? 20.510 27.928 -67.190 1.00 36.53 200 ALA A N 1
ATOM 1543 C CA . ALA A 1 200 ? 19.591 28.776 -67.943 1.00 36.53 200 ALA A CA 1
ATOM 1544 C C . ALA A 1 200 ? 20.404 29.885 -68.645 1.00 36.53 200 ALA A C 1
ATOM 1546 O O . ALA A 1 200 ? 21.307 30.428 -68.008 1.00 36.53 200 ALA A O 1
ATOM 1547 N N . PRO A 1 201 ? 20.144 30.133 -69.942 1.00 49.31 201 PRO A N 1
ATOM 1548 C CA . PRO A 1 201 ? 20.966 30.953 -70.839 1.00 49.31 201 PRO A CA 1
ATOM 1549 C C . PRO A 1 201 ? 20.869 32.462 -70.596 1.00 49.31 201 PRO A C 1
ATOM 1551 O O . PRO A 1 201 ? 19.831 32.920 -70.065 1.00 49.31 201 PRO A O 1
#

Organism: Delftia acidovorans (NCBI:txid80866)